Protein AF-A0A8J8NBX7-F1 (afdb_monomer_lite)

Radius of gyration: 22.1 Å; chains: 1; bounding box: 49×49×76 Å

Sequence (253 aa):
MGTKYKTSYKKGDQLFNCYGLRTNRFLLLNYGFCLRNNKYNSLGFKVFVNYQPKEKAQSGTSTGEENNESRYQKVIRLKRAKLCEDLLQYLRANLIFTYKGANKEKLLVSAPVDIDFEIFVVSCGLNLMRNMVNTKFDTNLEQDRKMLPQIQDNWRFKLALIHRITQKEILHDQVSLLSILLRILQRVKEGMQLKMAYCLRVTEEKGKSASYSQAQSSQSYEEDGDDVFQNRMRLRRYLYELKHYQETLIHVA

Structure (mmCIF, N/CA/C/O backbone):
data_AF-A0A8J8NBX7-F1
#
_entry.id   AF-A0A8J8NBX7-F1
#
loop_
_atom_site.group_PDB
_atom_site.id
_atom_site.type_symbol
_atom_site.label_atom_id
_atom_site.label_alt_id
_atom_site.label_comp_id
_atom_site.label_asym_id
_atom_site.label_entity_id
_atom_site.label_seq_id
_atom_site.pdbx_PDB_ins_code
_atom_site.Cartn_x
_atom_site.Cartn_y
_atom_site.Cartn_z
_atom_site.occupancy
_atom_site.B_iso_or_equiv
_atom_site.auth_seq_id
_atom_site.auth_comp_id
_atom_site.auth_asym_id
_atom_site.auth_atom_id
_atom_site.pdbx_PDB_model_num
ATOM 1 N N . MET A 1 1 ? -14.107 -13.605 -18.252 1.00 43.88 1 MET A N 1
ATOM 2 C CA . MET A 1 1 ? -13.917 -12.146 -18.420 1.00 43.88 1 MET A CA 1
ATOM 3 C C . MET A 1 1 ? -13.592 -11.877 -19.881 1.00 43.88 1 MET A C 1
ATOM 5 O O . MET A 1 1 ? -12.452 -12.082 -20.274 1.00 43.88 1 MET A O 1
ATOM 9 N N . GLY A 1 2 ? -14.580 -11.497 -20.693 1.00 43.62 2 GLY A N 1
ATOM 10 C CA . GLY A 1 2 ? -14.312 -11.024 -22.054 1.00 43.62 2 GLY A CA 1
ATOM 11 C C . GLY A 1 2 ? -13.614 -9.667 -21.991 1.00 43.62 2 GLY A C 1
ATOM 12 O O . GLY A 1 2 ? -13.997 -8.816 -21.184 1.00 43.62 2 GLY A O 1
ATOM 13 N N . THR A 1 3 ? -12.562 -9.466 -22.781 1.00 47.69 3 THR A N 1
ATOM 14 C CA . THR A 1 3 ? -11.928 -8.154 -22.905 1.00 47.69 3 THR A CA 1
ATOM 15 C C . THR A 1 3 ? -12.970 -7.183 -23.457 1.00 47.69 3 THR A C 1
ATOM 17 O O . THR A 1 3 ? -13.462 -7.350 -24.567 1.00 47.69 3 THR A O 1
ATOM 20 N N . LYS A 1 4 ? -13.335 -6.164 -22.667 1.00 53.06 4 LYS A N 1
ATOM 21 C CA . LYS A 1 4 ? -14.298 -5.116 -23.062 1.00 53.06 4 LYS A CA 1
ATOM 22 C C . LYS A 1 4 ? -13.887 -4.381 -24.347 1.00 53.06 4 LYS A C 1
ATOM 24 O O . LYS A 1 4 ? -14.712 -3.735 -24.978 1.00 53.06 4 LYS A O 1
ATOM 29 N N . TYR A 1 5 ? -12.621 -4.511 -24.732 1.00 63.09 5 TYR A N 1
ATOM 30 C CA . TYR A 1 5 ? -12.071 -4.040 -25.989 1.00 63.09 5 TYR A CA 1
ATOM 31 C C . TYR A 1 5 ? -11.893 -5.238 -26.923 1.00 63.09 5 TYR A C 1
ATOM 33 O O . TYR A 1 5 ? -11.153 -6.174 -26.603 1.00 63.09 5 TYR A O 1
ATOM 41 N N . LYS A 1 6 ? -12.557 -5.207 -28.085 1.00 65.94 6 LYS A N 1
ATOM 42 C CA . LYS A 1 6 ? -12.129 -6.014 -29.230 1.00 65.94 6 LYS A CA 1
ATOM 43 C C . LYS A 1 6 ? -10.750 -5.493 -29.627 1.00 65.94 6 LYS A C 1
ATOM 45 O O . LYS A 1 6 ? -10.639 -4.395 -30.161 1.00 65.94 6 LYS A O 1
ATOM 50 N N . THR A 1 7 ? -9.701 -6.247 -29.328 1.00 76.81 7 THR A N 1
ATOM 51 C CA . THR A 1 7 ? -8.377 -6.006 -29.902 1.00 76.81 7 THR A CA 1
ATOM 52 C C . THR A 1 7 ? -8.444 -6.374 -31.382 1.00 76.81 7 THR A C 1
ATOM 54 O O . THR A 1 7 ? -8.280 -7.535 -31.746 1.00 76.81 7 THR A O 1
ATOM 57 N N . SER A 1 8 ? -8.782 -5.406 -32.234 1.00 86.75 8 SER A N 1
ATOM 58 C CA . SER A 1 8 ? -8.613 -5.528 -33.682 1.00 86.75 8 SER A CA 1
ATOM 59 C C . SER A 1 8 ? -7.188 -5.117 -34.031 1.00 86.75 8 SER A C 1
ATOM 61 O O . SER A 1 8 ? -6.795 -3.990 -33.730 1.00 86.75 8 SER A O 1
ATOM 63 N N . TYR A 1 9 ? -6.436 -6.014 -34.660 1.00 90.75 9 TYR A N 1
ATOM 64 C CA . TYR A 1 9 ? -5.073 -5.752 -35.114 1.00 90.75 9 TYR A CA 1
ATOM 65 C C . TYR A 1 9 ? -5.079 -5.436 -36.607 1.00 90.75 9 TYR A C 1
ATOM 67 O O . TYR A 1 9 ? -5.793 -6.081 -37.379 1.00 90.75 9 TYR A O 1
ATOM 75 N N . LYS A 1 10 ? -4.295 -4.441 -37.016 1.00 94.12 10 LYS A N 1
ATOM 76 C CA . LYS A 1 10 ? -4.068 -4.120 -38.425 1.00 94.12 10 LYS A CA 1
ATOM 77 C C . LYS A 1 10 ? -2.918 -4.967 -38.969 1.00 94.12 10 LYS A C 1
ATOM 79 O O . LYS A 1 10 ? -2.059 -5.447 -38.230 1.00 94.12 10 LYS A O 1
ATOM 84 N N . LYS A 1 11 ? -2.885 -5.151 -40.291 1.00 96.06 11 LYS A N 1
ATOM 85 C 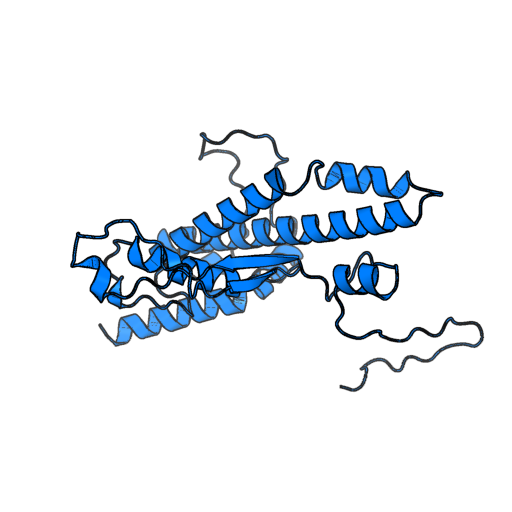CA . LYS A 1 11 ? -1.747 -5.793 -40.961 1.00 96.06 11 LYS A CA 1
ATOM 86 C C . LYS A 1 11 ? -0.477 -4.984 -40.670 1.00 96.06 11 LYS A C 1
ATOM 88 O O . LYS A 1 11 ? -0.442 -3.794 -40.962 1.00 96.06 11 LYS A O 1
ATOM 93 N N . GLY A 1 12 ? 0.543 -5.646 -40.125 1.00 96.00 12 GLY A N 1
ATOM 94 C CA . GLY A 1 12 ? 1.801 -5.021 -39.703 1.00 96.00 12 GLY A CA 1
ATOM 95 C C . GLY A 1 12 ? 1.908 -4.762 -38.197 1.00 96.00 12 GLY A C 1
ATOM 96 O O . GLY A 1 12 ? 3.007 -4.491 -37.723 1.00 96.00 12 GLY A O 1
ATOM 97 N N . ASP A 1 13 ? 0.818 -4.901 -37.434 1.00 95.81 13 ASP A N 1
ATOM 98 C CA . ASP A 1 13 ? 0.868 -4.760 -35.978 1.00 95.81 13 ASP A CA 1
ATOM 99 C C . ASP A 1 13 ? 1.559 -5.962 -35.319 1.00 95.81 13 ASP A C 1
ATOM 101 O O . ASP A 1 13 ? 1.379 -7.118 -35.715 1.00 95.81 13 ASP A O 1
ATOM 105 N N . GLN A 1 14 ? 2.298 -5.697 -34.240 1.00 94.38 14 GLN A N 1
ATOM 106 C CA . GLN A 1 14 ? 2.814 -6.750 -33.374 1.00 94.38 14 GLN A CA 1
ATOM 107 C C . GLN A 1 14 ? 1.686 -7.319 -32.501 1.00 94.38 14 GLN A C 1
ATOM 109 O O . GLN A 1 14 ? 1.031 -6.598 -31.743 1.00 94.38 14 GLN A O 1
ATOM 114 N N . LEU A 1 15 ? 1.488 -8.636 -32.572 1.00 93.50 15 LEU A N 1
ATOM 115 C CA . LEU A 1 15 ? 0.558 -9.357 -31.707 1.00 93.50 15 LEU A CA 1
ATOM 116 C C . LEU A 1 15 ? 1.206 -9.617 -30.344 1.00 93.50 15 LEU A C 1
ATOM 118 O O . LEU A 1 15 ? 2.237 -10.282 -30.246 1.00 93.50 15 LEU A O 1
ATOM 122 N N . PHE A 1 16 ? 0.578 -9.115 -29.283 1.00 90.81 16 PHE A N 1
ATOM 123 C CA . PHE A 1 16 ? 1.021 -9.330 -27.908 1.00 90.81 16 PHE A CA 1
ATOM 124 C C . PHE A 1 16 ? 0.073 -10.272 -27.170 1.00 90.81 16 PHE A C 1
ATOM 126 O O . PHE A 1 16 ? -1.136 -10.049 -27.145 1.00 90.81 16 PHE A O 1
ATOM 133 N N . ASN A 1 17 ? 0.642 -11.270 -26.492 1.00 90.81 17 ASN A N 1
ATOM 134 C CA . ASN A 1 17 ? -0.081 -12.163 -25.589 1.00 90.81 17 ASN A CA 1
ATOM 135 C C . ASN A 1 17 ? 0.174 -11.793 -24.121 1.00 90.81 17 ASN A C 1
ATOM 137 O O . ASN A 1 17 ? 1.241 -11.295 -23.755 1.00 90.81 17 ASN A O 1
ATOM 141 N N . CYS A 1 18 ? -0.802 -12.060 -23.249 1.00 90.62 18 CYS A N 1
ATOM 142 C CA . CYS A 1 18 ? -0.645 -11.866 -21.809 1.00 90.62 18 CYS A CA 1
ATOM 143 C C . CYS A 1 18 ? 0.002 -13.102 -21.163 1.00 90.62 18 CYS A C 1
ATOM 145 O O . CYS A 1 18 ? -0.585 -14.178 -21.160 1.00 90.62 18 CYS A O 1
ATOM 147 N N . TYR A 1 19 ? 1.157 -12.929 -20.512 1.00 93.12 19 TYR A N 1
ATOM 148 C CA . TYR A 1 19 ? 1.840 -13.978 -19.730 1.00 93.12 19 TYR A CA 1
ATOM 149 C C . TYR A 1 19 ? 1.158 -14.297 -18.377 1.00 93.12 19 TYR A C 1
ATOM 151 O O . TYR A 1 19 ? 1.708 -15.008 -17.528 1.00 93.12 19 TYR A O 1
ATOM 159 N N . GLY A 1 20 ? -0.038 -13.751 -18.144 1.00 95.25 20 GLY A N 1
ATOM 160 C CA . GLY A 1 20 ? -0.805 -13.884 -16.909 1.00 95.25 20 GLY A CA 1
ATOM 161 C C . GLY A 1 20 ? -0.422 -12.879 -15.815 1.00 95.25 20 GLY A C 1
ATOM 162 O O . GLY A 1 20 ? 0.275 -11.890 -16.040 1.00 95.25 20 GLY A O 1
ATOM 163 N N . LEU A 1 21 ? -0.897 -13.140 -14.593 1.00 96.25 21 LEU A N 1
ATOM 164 C CA . LEU A 1 21 ? -0.755 -12.252 -13.428 1.00 96.25 21 LEU A CA 1
ATOM 165 C C . LEU A 1 21 ? 0.632 -12.399 -12.769 1.00 96.25 21 LEU A C 1
ATOM 167 O O . LEU A 1 21 ? 0.753 -12.884 -11.642 1.00 96.25 21 LEU A O 1
ATOM 171 N N . ARG A 1 22 ? 1.701 -12.043 -13.490 1.00 97.44 22 ARG A N 1
ATOM 172 C CA . ARG A 1 22 ? 3.094 -12.277 -13.067 1.00 97.44 22 ARG A CA 1
ATOM 173 C C . ARG A 1 22 ? 3.790 -11.001 -12.587 1.00 97.44 22 ARG A C 1
ATOM 175 O O . ARG A 1 22 ? 3.669 -9.943 -13.197 1.00 97.44 22 ARG A O 1
ATOM 182 N N . THR A 1 23 ? 4.559 -11.109 -11.502 1.00 98.06 23 THR A N 1
ATOM 183 C CA . THR A 1 23 ? 5.381 -10.006 -10.969 1.00 98.06 23 THR A CA 1
ATOM 184 C C . THR A 1 23 ? 6.641 -9.804 -11.812 1.00 98.06 23 THR A C 1
ATOM 186 O O . THR A 1 23 ? 7.096 -10.734 -12.478 1.00 98.06 23 THR A O 1
ATOM 189 N N . ASN A 1 24 ? 7.282 -8.632 -11.725 1.00 98.19 24 ASN A N 1
ATOM 190 C CA . ASN A 1 24 ? 8.562 -8.412 -12.411 1.00 98.19 24 ASN A CA 1
ATOM 191 C C . ASN A 1 24 ? 9.662 -9.350 -11.908 1.00 98.19 24 ASN A C 1
ATOM 193 O O . ASN A 1 24 ? 10.509 -9.746 -12.694 1.00 98.19 24 ASN A O 1
ATOM 197 N N . ARG A 1 25 ? 9.624 -9.760 -10.632 1.00 97.62 25 ARG A N 1
ATOM 198 C CA . ARG A 1 25 ? 10.546 -10.780 -10.111 1.00 97.62 25 ARG A CA 1
ATOM 199 C C . ARG A 1 25 ? 10.383 -12.105 -10.859 1.00 97.62 25 ARG A C 1
ATOM 201 O O . ARG A 1 25 ? 11.373 -12.726 -11.216 1.00 97.62 25 ARG A O 1
ATOM 208 N N . PHE A 1 26 ? 9.142 -12.535 -11.089 1.00 97.81 26 PHE A N 1
ATOM 209 C CA . PHE A 1 26 ? 8.870 -13.772 -11.816 1.00 97.81 26 PHE A CA 1
ATOM 210 C C . PHE A 1 26 ? 9.280 -13.666 -13.289 1.00 97.81 26 PHE A C 1
ATOM 212 O O . PHE A 1 26 ? 9.948 -14.566 -13.788 1.00 97.81 26 PHE A O 1
ATOM 219 N N . LEU A 1 27 ? 8.914 -12.569 -13.962 1.00 98.19 27 LEU A N 1
ATOM 220 C CA . LEU A 1 27 ? 9.269 -12.337 -15.366 1.00 98.19 27 LEU A CA 1
ATOM 221 C C . LEU A 1 27 ? 10.788 -12.290 -15.565 1.00 98.19 27 LEU A C 1
ATOM 223 O O . LEU A 1 27 ? 11.302 -12.907 -16.491 1.00 98.19 27 LEU A O 1
ATOM 227 N N . LEU A 1 28 ? 11.513 -11.647 -14.649 1.00 97.50 28 LEU A N 1
ATOM 228 C CA . LEU A 1 28 ? 12.962 -11.525 -14.750 1.00 97.50 28 LEU A CA 1
ATOM 229 C C . LEU A 1 28 ? 13.657 -12.882 -14.587 1.00 97.50 28 LEU A C 1
ATOM 231 O O . LEU A 1 28 ? 14.537 -13.203 -15.374 1.00 97.50 28 LEU A O 1
ATOM 235 N N . LEU A 1 29 ? 13.233 -13.688 -13.607 1.00 97.50 29 LEU A N 1
ATOM 236 C CA . LEU A 1 29 ? 13.843 -14.993 -13.326 1.00 97.50 29 LEU A CA 1
ATOM 237 C C . LEU A 1 29 ? 13.509 -16.063 -14.372 1.00 97.50 29 LEU A C 1
ATOM 239 O O . LEU A 1 29 ? 14.354 -16.897 -14.660 1.00 97.50 29 LEU A O 1
ATOM 243 N N . ASN A 1 30 ? 12.286 -16.060 -14.913 1.00 98.19 30 ASN A N 1
ATOM 244 C CA . ASN A 1 30 ? 11.814 -17.143 -15.787 1.00 98.19 30 ASN A CA 1
ATOM 245 C C . ASN A 1 30 ? 11.850 -16.782 -17.278 1.00 98.19 30 ASN A C 1
ATOM 247 O O . ASN A 1 30 ? 11.874 -17.679 -18.110 1.00 98.19 30 ASN A O 1
ATOM 251 N N . TYR A 1 31 ? 11.829 -15.491 -17.620 1.00 97.44 31 TYR A N 1
ATOM 252 C CA . TYR A 1 31 ? 11.762 -15.025 -19.010 1.00 97.44 31 TYR A CA 1
ATOM 253 C C . TYR A 1 31 ? 12.847 -14.001 -19.366 1.00 97.44 31 TYR A C 1
ATOM 255 O O . TYR A 1 31 ? 12.932 -13.585 -20.516 1.00 97.44 31 TYR A O 1
ATOM 263 N N . GLY A 1 32 ? 13.666 -13.560 -18.406 1.00 97.56 32 GLY A N 1
ATOM 264 C CA . GLY A 1 32 ? 14.769 -12.637 -18.672 1.00 97.56 32 GLY A CA 1
ATOM 265 C C . GLY A 1 32 ? 14.348 -11.200 -19.000 1.00 97.56 32 GLY A C 1
ATOM 266 O O . GLY A 1 32 ? 15.159 -10.454 -19.539 1.00 97.56 32 GLY A O 1
ATOM 267 N N . PHE A 1 33 ? 13.117 -10.781 -18.677 1.00 97.56 33 PHE A N 1
ATOM 268 C CA . PHE A 1 33 ? 12.654 -9.402 -18.892 1.00 97.56 33 PHE A CA 1
ATOM 269 C C . PHE A 1 33 ? 11.817 -8.858 -17.726 1.00 97.56 33 PHE A C 1
ATOM 271 O O . PHE A 1 33 ? 11.351 -9.589 -16.856 1.00 97.56 33 PHE A O 1
ATOM 278 N N . CYS A 1 34 ? 11.597 -7.544 -17.702 1.00 96.69 34 CYS A N 1
ATOM 279 C CA . CYS A 1 34 ? 10.727 -6.880 -16.733 1.00 96.69 34 CYS A CA 1
ATOM 280 C C . CYS A 1 34 ? 9.943 -5.746 -17.401 1.00 96.69 34 CYS A C 1
ATOM 282 O O . CYS A 1 34 ? 10.402 -5.167 -18.383 1.00 96.69 34 CYS A O 1
ATOM 284 N N . LEU A 1 35 ? 8.775 -5.404 -16.855 1.00 96.81 35 LEU A N 1
ATOM 285 C CA . LEU A 1 35 ? 7.915 -4.357 -17.404 1.00 96.81 35 LEU A CA 1
ATOM 286 C C . LEU A 1 35 ? 7.891 -3.149 -16.458 1.00 96.81 35 LEU A C 1
ATOM 288 O O . LEU A 1 35 ? 7.584 -3.290 -15.272 1.00 96.81 35 LEU A O 1
ATOM 292 N N . ARG A 1 36 ? 8.164 -1.945 -16.976 1.00 95.38 36 ARG A N 1
ATOM 293 C CA . ARG A 1 36 ? 8.245 -0.708 -16.173 1.00 95.38 36 ARG A CA 1
ATOM 294 C C . ARG A 1 36 ? 6.964 -0.395 -15.392 1.00 95.38 36 ARG A C 1
ATOM 296 O O . ARG A 1 36 ? 7.049 0.033 -14.243 1.00 95.38 36 ARG A O 1
ATOM 303 N N . ASN A 1 37 ? 5.809 -0.653 -16.003 1.00 95.50 37 ASN A N 1
ATOM 304 C CA . ASN A 1 37 ? 4.478 -0.361 -15.462 1.00 95.50 37 ASN A CA 1
ATOM 305 C C . ASN A 1 37 ? 3.655 -1.644 -15.250 1.00 95.50 37 ASN A C 1
ATOM 307 O O . ASN A 1 37 ? 2.480 -1.720 -15.602 1.00 95.50 37 ASN A O 1
ATOM 311 N N . ASN A 1 38 ? 4.276 -2.687 -14.694 1.00 97.12 38 ASN A N 1
ATOM 312 C CA . ASN A 1 38 ? 3.584 -3.943 -14.413 1.00 97.12 38 ASN A CA 1
ATOM 313 C C . ASN A 1 38 ? 2.543 -3.786 -13.286 1.00 97.12 38 ASN A C 1
ATOM 315 O O . ASN A 1 38 ? 2.899 -3.741 -12.106 1.00 97.12 38 ASN A O 1
ATOM 319 N N . LYS A 1 39 ? 1.252 -3.793 -13.641 1.00 95.94 39 LYS A N 1
ATOM 320 C CA . LYS A 1 39 ? 0.119 -3.731 -12.696 1.00 95.94 39 LYS A CA 1
ATOM 321 C C . LYS A 1 39 ? 0.115 -4.867 -11.662 1.00 95.94 39 LYS A C 1
ATOM 323 O O . LYS A 1 39 ? -0.430 -4.703 -10.572 1.00 95.94 39 LYS A O 1
ATOM 328 N N . TYR A 1 40 ? 0.702 -6.017 -11.985 1.00 97.12 40 TYR A N 1
ATOM 329 C CA . TYR A 1 40 ? 0.738 -7.188 -11.106 1.00 97.12 40 TYR A CA 1
ATOM 330 C C . TYR A 1 40 ? 1.993 -7.253 -10.241 1.00 97.12 40 TYR A C 1
ATOM 332 O O . TYR A 1 40 ? 2.174 -8.223 -9.504 1.00 97.12 40 TYR A O 1
ATOM 340 N N . ASN A 1 41 ? 2.868 -6.248 -10.314 1.00 97.88 41 ASN A N 1
ATOM 341 C CA . ASN A 1 41 ? 4.073 -6.239 -9.509 1.00 97.88 41 ASN A CA 1
ATOM 342 C C . ASN A 1 41 ? 3.755 -6.113 -8.014 1.00 97.88 41 ASN A C 1
ATOM 344 O O . ASN A 1 41 ? 2.787 -5.470 -7.604 1.00 97.88 41 ASN A O 1
ATOM 348 N N . SER A 1 42 ? 4.597 -6.734 -7.196 1.00 97.81 42 SER A N 1
ATOM 349 C CA . SER A 1 42 ? 4.468 -6.695 -5.745 1.00 97.81 42 SER A CA 1
ATOM 350 C C . SER A 1 42 ? 5.823 -6.863 -5.077 1.00 97.81 42 SER A C 1
ATOM 352 O O . SER A 1 42 ? 6.655 -7.630 -5.571 1.00 97.81 42 SER A O 1
ATOM 354 N N . LEU A 1 43 ? 6.006 -6.229 -3.924 1.00 97.69 43 LEU A N 1
ATOM 355 C CA . LEU A 1 43 ? 7.172 -6.411 -3.071 1.00 97.69 43 LEU A CA 1
ATOM 356 C C . LEU A 1 43 ? 6.823 -7.367 -1.928 1.00 97.69 43 LEU A C 1
ATOM 358 O O . LEU A 1 43 ? 6.041 -7.028 -1.046 1.00 97.69 43 LEU A O 1
ATOM 362 N N . GLY A 1 44 ? 7.382 -8.576 -1.973 1.00 96.50 44 GLY A N 1
ATOM 363 C CA . GLY A 1 44 ? 7.201 -9.585 -0.931 1.00 96.50 44 GLY A CA 1
ATOM 364 C C . GLY A 1 44 ? 8.272 -9.494 0.153 1.00 96.50 44 GLY A C 1
ATOM 365 O O . GLY A 1 44 ? 9.453 -9.366 -0.177 1.00 96.50 44 GLY A O 1
ATOM 366 N N . PHE A 1 45 ? 7.887 -9.623 1.420 1.00 94.88 45 PHE A N 1
ATOM 367 C CA . PHE A 1 45 ? 8.813 -9.887 2.523 1.00 94.88 45 PHE A CA 1
ATOM 368 C C . PHE A 1 45 ? 8.243 -10.946 3.467 1.00 94.88 45 PHE A C 1
ATOM 370 O O . PHE A 1 45 ? 7.030 -11.121 3.585 1.00 94.88 45 PHE A O 1
ATOM 377 N N . LYS A 1 46 ? 9.151 -11.710 4.072 1.00 95.31 46 LYS A N 1
ATOM 378 C CA . LYS A 1 46 ? 8.833 -12.783 5.010 1.00 95.31 46 LYS A CA 1
ATOM 379 C C . LYS A 1 46 ? 8.670 -12.181 6.400 1.00 95.31 46 LYS A C 1
ATOM 381 O O . LYS A 1 46 ? 9.516 -11.401 6.825 1.00 95.31 46 LYS A O 1
ATOM 386 N N . VAL A 1 47 ? 7.601 -12.557 7.084 1.00 94.50 47 VAL A N 1
ATOM 387 C CA . VAL A 1 47 ? 7.363 -12.233 8.489 1.00 94.50 47 VAL A CA 1
ATOM 388 C C . VAL A 1 47 ? 7.188 -13.517 9.285 1.00 94.50 47 VAL A C 1
ATOM 390 O O . VAL A 1 47 ? 6.771 -14.541 8.734 1.00 94.50 47 VAL A O 1
ATOM 393 N N . PHE A 1 48 ? 7.508 -13.453 10.572 1.00 90.69 48 PHE A N 1
ATOM 394 C CA . PHE A 1 48 ? 7.366 -14.565 11.503 1.00 90.69 48 PHE A CA 1
ATOM 395 C C . PHE A 1 48 ? 6.220 -14.259 12.453 1.00 90.69 48 PHE A C 1
ATOM 397 O O . PHE A 1 48 ? 6.199 -13.204 13.081 1.00 90.69 48 PHE A O 1
ATOM 404 N N . VAL A 1 49 ? 5.249 -15.161 12.531 1.00 83.19 49 VAL A N 1
ATOM 405 C CA . VAL A 1 49 ? 4.145 -15.027 13.478 1.00 83.19 49 VAL A CA 1
ATOM 406 C C . VAL A 1 49 ? 4.603 -15.621 14.802 1.00 83.19 49 VAL A C 1
ATOM 408 O O . VAL A 1 49 ? 4.733 -16.837 14.934 1.00 83.19 49 VAL A O 1
ATOM 411 N N . ASN A 1 50 ? 4.869 -14.752 15.773 1.00 77.25 50 ASN A N 1
ATOM 412 C CA . ASN A 1 50 ? 5.200 -15.169 17.127 1.00 77.25 50 ASN A CA 1
ATOM 413 C C . ASN A 1 50 ? 3.898 -15.480 17.869 1.00 77.25 50 ASN A C 1
ATOM 415 O O . ASN A 1 50 ? 3.273 -14.591 18.443 1.00 77.25 50 ASN A O 1
ATOM 419 N N . TYR A 1 51 ? 3.462 -16.739 17.827 1.00 70.00 51 TYR A N 1
ATOM 420 C CA . TYR A 1 51 ? 2.360 -17.187 18.672 1.00 70.00 51 TYR A CA 1
ATOM 421 C C . TYR A 1 51 ? 2.913 -17.454 20.071 1.00 70.00 51 TYR A C 1
ATOM 423 O O . TYR A 1 51 ? 3.622 -18.436 20.278 1.00 70.00 51 TYR A O 1
ATOM 431 N N . GLN A 1 52 ? 2.637 -16.566 21.025 1.00 66.50 52 GLN A N 1
ATOM 432 C CA . GLN A 1 52 ? 2.894 -16.858 22.431 1.00 66.50 52 GLN A CA 1
ATOM 433 C C . GLN A 1 52 ? 1.666 -17.583 23.000 1.00 66.50 52 GLN A C 1
ATOM 435 O O . GLN A 1 52 ? 0.620 -16.948 23.163 1.00 66.50 52 GLN A O 1
ATOM 440 N N . PRO A 1 53 ? 1.733 -18.902 23.271 1.00 65.19 53 PRO A N 1
ATOM 441 C CA . PRO A 1 53 ? 0.650 -19.583 23.966 1.00 65.19 53 PRO A CA 1
ATOM 442 C C . PRO A 1 53 ? 0.484 -18.957 25.356 1.00 65.19 53 PRO A C 1
ATOM 444 O O . PRO A 1 53 ? 1.460 -18.810 26.094 1.00 65.19 53 PRO A O 1
ATOM 447 N N . LYS A 1 54 ? -0.755 -18.575 25.702 1.00 63.22 54 LYS A N 1
ATOM 448 C CA . LYS A 1 54 ? -1.102 -17.862 26.949 1.00 63.22 54 LYS A CA 1
ATOM 449 C C . LYS A 1 54 ? -0.569 -18.555 28.213 1.00 63.22 54 LYS A C 1
ATOM 451 O O . LYS A 1 54 ? -0.263 -17.879 29.187 1.00 63.22 54 LYS A O 1
ATOM 456 N N . GLU A 1 55 ? -0.405 -19.873 28.172 1.00 63.06 55 GLU A N 1
ATOM 457 C CA . GLU A 1 55 ? 0.050 -20.698 29.297 1.00 63.06 55 GLU A CA 1
ATOM 458 C C . GLU A 1 55 ? 1.507 -20.419 29.708 1.00 63.06 55 GLU A C 1
ATOM 460 O O . GLU A 1 55 ? 1.831 -20.488 30.890 1.00 63.06 55 GLU A O 1
ATOM 465 N N . LYS A 1 56 ? 2.380 -20.004 28.778 1.00 55.00 56 LYS A N 1
ATOM 466 C CA . LYS A 1 56 ? 3.796 -19.714 29.085 1.00 55.00 56 LYS A CA 1
ATOM 467 C C . LYS A 1 56 ? 4.047 -18.305 29.632 1.00 55.00 56 LYS A C 1
ATOM 469 O O . LYS A 1 56 ? 5.160 -18.015 30.052 1.00 55.00 56 LYS A O 1
ATOM 474 N N . ALA A 1 57 ? 3.043 -17.425 29.635 1.00 57.56 57 ALA A N 1
ATOM 475 C CA . ALA A 1 57 ? 3.188 -16.074 30.181 1.00 57.56 57 ALA A CA 1
ATOM 476 C C . ALA A 1 57 ? 3.113 -16.036 31.720 1.00 57.56 57 ALA A C 1
ATOM 478 O O . ALA A 1 57 ? 3.533 -15.050 32.319 1.00 57.56 57 ALA A O 1
ATOM 479 N N . GLN A 1 58 ? 2.580 -17.086 32.359 1.00 59.88 58 GLN A N 1
ATOM 480 C CA . GLN A 1 58 ? 2.388 -17.142 33.815 1.00 59.88 58 GLN A CA 1
ATOM 481 C C . GLN A 1 58 ? 3.471 -17.951 34.546 1.00 59.88 58 GLN A C 1
ATOM 483 O O . GLN A 1 58 ? 3.772 -17.657 35.700 1.00 59.88 58 GLN A O 1
ATOM 488 N N . SER A 1 59 ? 4.116 -18.916 33.886 1.00 57.91 59 SER A N 1
ATOM 489 C CA . SER A 1 59 ? 5.252 -19.652 34.449 1.00 57.91 59 SER A CA 1
ATOM 490 C C . SER A 1 59 ? 6.560 -18.927 34.112 1.00 57.91 59 SER A C 1
ATOM 492 O O . SER A 1 59 ? 7.172 -19.196 33.078 1.00 57.91 59 SER A O 1
ATOM 494 N N . GLY A 1 60 ? 6.982 -17.980 34.953 1.00 57.62 60 GLY A N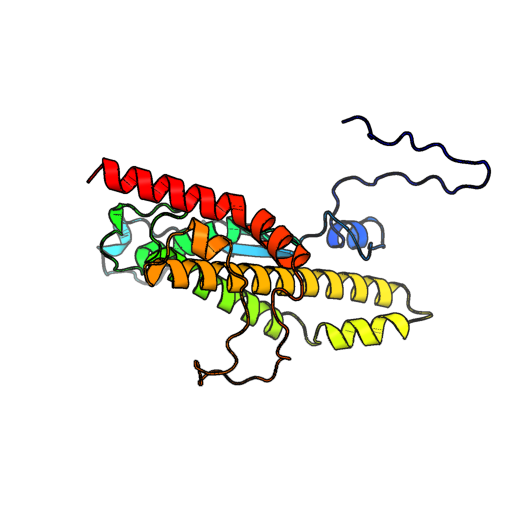 1
ATOM 495 C CA . GLY A 1 60 ? 8.200 -17.163 34.800 1.00 57.62 60 GLY A CA 1
ATOM 496 C C . GLY A 1 60 ? 9.536 -17.925 34.868 1.00 57.62 60 GLY A C 1
ATOM 497 O O . GLY A 1 60 ? 10.509 -17.410 35.408 1.00 57.62 60 GLY A O 1
ATOM 498 N N . THR A 1 61 ? 9.599 -19.150 34.351 1.00 53.53 61 THR A N 1
ATOM 499 C CA . THR A 1 61 ? 10.758 -20.046 34.420 1.00 53.53 61 THR A CA 1
ATOM 500 C C . THR A 1 61 ? 11.025 -20.629 33.033 1.00 53.53 61 THR A C 1
ATOM 502 O O . THR A 1 61 ? 10.741 -21.786 32.745 1.00 53.53 61 THR A O 1
ATOM 505 N N . SER A 1 62 ? 11.528 -19.799 32.120 1.00 51.16 62 SER A N 1
ATOM 506 C CA . SER A 1 62 ? 11.960 -20.235 30.789 1.00 51.16 62 SER A CA 1
ATOM 507 C C . SER A 1 62 ? 13.484 -20.264 30.717 1.00 51.16 62 SER A C 1
ATOM 509 O O . SER A 1 62 ? 14.119 -19.329 30.229 1.00 51.16 62 SER A O 1
ATOM 511 N N . THR A 1 63 ? 14.071 -21.354 31.210 1.00 53.53 63 THR A N 1
ATOM 512 C CA . THR A 1 63 ? 15.429 -21.783 30.864 1.00 53.53 63 THR A CA 1
ATOM 513 C C . THR A 1 63 ? 15.474 -22.158 29.383 1.00 53.53 63 THR A C 1
ATOM 515 O O . THR A 1 63 ? 15.083 -23.250 28.989 1.00 53.53 63 THR A O 1
ATOM 518 N N . GLY A 1 64 ? 15.873 -21.192 28.557 1.00 55.53 64 GLY A N 1
ATOM 519 C CA . GLY A 1 64 ? 17.029 -21.300 27.660 1.00 55.53 64 GLY A CA 1
ATOM 520 C C . GLY A 1 64 ? 17.088 -22.326 26.525 1.00 55.53 64 GLY A C 1
ATOM 521 O O . GLY A 1 64 ? 18.036 -22.227 25.758 1.00 55.53 64 GLY A O 1
ATOM 522 N N . GLU A 1 65 ? 16.148 -23.258 26.356 1.00 56.34 65 GLU A N 1
ATOM 523 C CA . GLU A 1 65 ? 16.196 -24.193 25.220 1.00 56.34 65 GLU A CA 1
ATOM 524 C C . GLU A 1 65 ? 15.128 -23.860 24.175 1.00 56.34 65 GLU A C 1
ATOM 526 O O . GLU A 1 65 ? 13.929 -24.127 24.293 1.00 56.34 65 GLU A O 1
ATOM 531 N N . GLU A 1 66 ? 15.618 -23.167 23.149 1.00 54.00 66 GLU A N 1
ATOM 532 C CA . GLU A 1 66 ? 14.922 -22.731 21.953 1.00 54.00 66 GLU A CA 1
ATOM 533 C C . GLU A 1 66 ? 14.393 -23.929 21.155 1.00 54.00 66 GLU A C 1
ATOM 535 O O . GLU A 1 66 ? 15.020 -24.397 20.205 1.00 54.00 66 GLU A O 1
ATOM 540 N N . ASN A 1 67 ? 13.180 -24.384 21.472 1.00 54.62 67 ASN A N 1
ATOM 541 C CA . ASN A 1 67 ? 12.408 -25.185 20.526 1.00 54.62 67 ASN A CA 1
ATOM 542 C C . ASN A 1 67 ? 12.056 -24.307 19.313 1.00 54.62 67 ASN A C 1
ATOM 544 O O . ASN A 1 67 ? 11.041 -23.610 19.267 1.00 54.62 67 ASN A O 1
ATOM 548 N N . ASN A 1 68 ? 12.942 -24.341 18.319 1.00 60.09 68 ASN A N 1
ATOM 549 C CA . ASN A 1 68 ? 12.879 -23.642 17.035 1.00 60.09 68 ASN A CA 1
ATOM 550 C C . ASN A 1 68 ? 11.787 -24.215 16.098 1.00 60.09 68 ASN A C 1
ATOM 552 O O . ASN A 1 68 ? 11.709 -23.862 14.922 1.00 60.09 68 ASN A O 1
ATOM 556 N N . GLU A 1 69 ? 10.944 -25.121 16.597 1.00 56.34 69 GLU A N 1
ATOM 557 C CA . GLU A 1 69 ? 10.253 -26.114 15.772 1.00 56.34 69 GLU A CA 1
ATOM 558 C C . GLU A 1 69 ? 8.968 -25.658 15.076 1.00 56.34 69 GLU A C 1
ATOM 560 O O . GLU A 1 69 ? 8.395 -26.436 14.320 1.00 56.34 69 GLU A O 1
ATOM 565 N N . SER A 1 70 ? 8.468 -24.427 15.232 1.00 64.50 70 SER A N 1
ATOM 566 C CA . SER A 1 70 ? 7.303 -24.010 14.414 1.00 64.50 70 SER A CA 1
ATOM 567 C C . SER A 1 70 ? 7.058 -22.502 14.363 1.00 64.50 70 SER A C 1
ATOM 569 O O . SER A 1 70 ? 5.948 -22.016 14.591 1.00 64.50 70 SER A O 1
ATOM 571 N N . ARG A 1 71 ? 8.073 -21.702 14.009 1.00 74.31 71 ARG A N 1
ATOM 572 C CA . ARG A 1 71 ? 7.795 -20.306 13.626 1.00 74.31 71 ARG A CA 1
ATOM 573 C C . ARG A 1 71 ? 7.052 -20.285 12.292 1.00 74.31 71 ARG A C 1
ATOM 575 O O . ARG A 1 71 ? 7.652 -20.428 11.228 1.00 74.31 71 ARG A O 1
ATOM 582 N N . TYR A 1 72 ? 5.740 -20.070 12.349 1.00 84.81 72 TYR A N 1
ATOM 583 C CA . TYR A 1 72 ? 4.916 -19.888 11.159 1.00 84.81 72 TYR A CA 1
ATOM 584 C C . TYR A 1 72 ? 5.412 -18.679 10.359 1.00 84.81 72 TYR A C 1
ATOM 586 O O . TYR A 1 72 ? 5.375 -17.534 10.819 1.00 84.81 72 TYR A O 1
ATOM 594 N N . GLN A 1 73 ? 5.889 -18.941 9.142 1.00 91.38 73 GLN A N 1
ATOM 595 C CA . GLN A 1 73 ? 6.346 -17.915 8.214 1.00 91.38 73 GLN A CA 1
ATOM 596 C C . GLN A 1 73 ? 5.220 -17.548 7.244 1.00 91.38 73 GLN A C 1
ATOM 598 O O . GLN A 1 73 ? 4.714 -18.398 6.515 1.00 91.38 73 GLN A O 1
ATOM 603 N N . LYS A 1 74 ? 4.874 -16.258 7.173 1.00 93.88 74 LYS A N 1
ATOM 604 C CA . LYS A 1 74 ? 3.957 -15.709 6.158 1.00 93.88 74 LYS A CA 1
ATOM 605 C C . LYS A 1 74 ? 4.729 -14.763 5.242 1.00 93.88 74 LYS A C 1
ATOM 607 O O . LYS A 1 74 ? 5.588 -14.008 5.690 1.00 93.88 74 LYS A O 1
ATOM 612 N N . VAL A 1 75 ? 4.433 -14.785 3.943 1.00 96.38 75 VAL A N 1
ATOM 613 C CA . VAL A 1 75 ? 4.955 -13.786 2.996 1.00 96.38 75 VAL A CA 1
ATOM 614 C C . VAL A 1 75 ? 3.898 -12.712 2.785 1.00 96.38 75 VAL A C 1
ATOM 6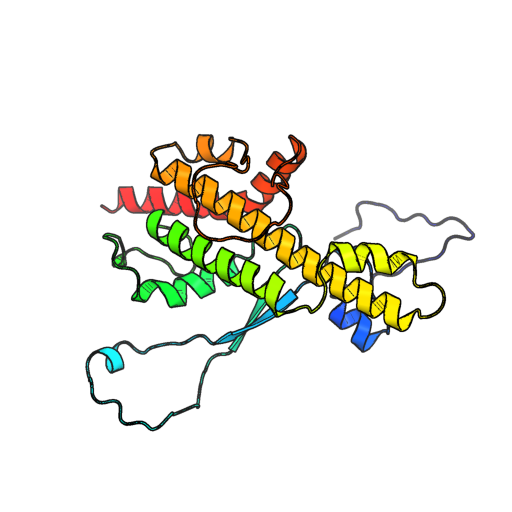16 O O . VAL A 1 75 ? 2.855 -12.979 2.191 1.00 96.38 75 VAL A O 1
ATOM 619 N N . ILE A 1 76 ? 4.184 -11.491 3.226 1.00 97.75 76 ILE A N 1
ATOM 620 C CA . ILE A 1 76 ? 3.335 -10.321 2.990 1.00 97.75 76 ILE A CA 1
ATOM 621 C C . ILE A 1 76 ? 3.762 -9.669 1.677 1.00 97.75 76 ILE A C 1
ATOM 623 O O . ILE A 1 76 ? 4.954 -9.505 1.422 1.00 97.75 76 ILE A O 1
ATOM 627 N N . ARG A 1 77 ? 2.794 -9.322 0.819 1.00 97.94 77 ARG A N 1
ATOM 628 C CA . ARG A 1 77 ? 3.038 -8.742 -0.511 1.00 97.94 77 ARG A CA 1
ATOM 629 C C . ARG A 1 77 ? 2.462 -7.333 -0.607 1.00 97.94 77 ARG A C 1
ATOM 631 O O . ARG A 1 77 ? 1.256 -7.165 -0.753 1.00 97.94 77 ARG A O 1
ATOM 638 N N . LEU A 1 78 ? 3.337 -6.333 -0.624 1.00 98.25 78 LEU A N 1
ATOM 639 C CA . LEU A 1 78 ? 2.970 -4.941 -0.882 1.00 98.25 78 LEU A CA 1
ATOM 640 C C . LEU A 1 78 ? 2.686 -4.742 -2.369 1.00 98.25 78 LEU A C 1
ATOM 642 O O . LEU A 1 78 ? 3.412 -5.269 -3.216 1.00 98.25 78 LEU A O 1
ATOM 646 N N . LYS A 1 79 ? 1.662 -3.957 -2.698 1.00 97.75 79 LYS A N 1
ATOM 647 C CA . LYS A 1 79 ? 1.313 -3.602 -4.077 1.00 97.75 79 LYS A CA 1
ATOM 648 C C . LYS A 1 79 ? 1.321 -2.091 -4.246 1.00 97.75 79 LYS A C 1
ATOM 650 O O . LYS A 1 79 ? 1.063 -1.353 -3.302 1.00 97.75 79 LYS A O 1
ATOM 655 N N . ARG A 1 80 ? 1.600 -1.647 -5.467 1.00 96.38 80 ARG A N 1
ATOM 656 C CA . ARG A 1 80 ? 1.503 -0.234 -5.837 1.00 96.38 80 ARG A CA 1
ATOM 657 C C . ARG A 1 80 ? 0.057 0.239 -5.672 1.00 96.38 80 ARG A C 1
ATOM 659 O O . ARG A 1 80 ? -0.855 -0.533 -5.979 1.00 96.38 80 ARG A O 1
ATOM 666 N N . ALA A 1 81 ? -0.148 1.474 -5.214 1.00 94.69 81 ALA A N 1
ATOM 667 C CA . ALA A 1 81 ? -1.469 2.100 -5.147 1.00 94.69 81 ALA A CA 1
ATOM 668 C C . ALA A 1 81 ? -2.559 1.280 -4.408 1.00 94.69 81 ALA A C 1
ATOM 670 O O . ALA A 1 81 ? -3.740 1.387 -4.732 1.00 94.69 81 ALA A O 1
ATOM 671 N N . LYS A 1 82 ? -2.195 0.435 -3.433 1.00 96.81 82 LYS A N 1
ATOM 672 C CA . LYS A 1 82 ? -3.149 -0.343 -2.624 1.00 96.81 82 LYS A CA 1
ATOM 673 C C . LYS A 1 82 ? -2.629 -0.499 -1.198 1.00 96.81 82 LYS A C 1
ATOM 675 O O . LYS A 1 82 ? -1.520 -0.995 -1.029 1.00 96.81 82 LYS A O 1
ATOM 680 N N . LEU A 1 83 ? -3.436 -0.154 -0.195 1.00 97.81 83 LEU A N 1
ATOM 681 C CA . LEU A 1 83 ? -3.085 -0.358 1.213 1.00 97.81 83 LEU A CA 1
ATOM 682 C C . LEU A 1 83 ? -2.868 -1.853 1.505 1.00 97.81 83 LEU A C 1
ATOM 684 O O . LEU A 1 83 ? -3.685 -2.697 1.124 1.00 97.81 83 LEU A O 1
ATOM 688 N N . CYS A 1 84 ? -1.763 -2.190 2.170 1.00 97.94 84 CYS A N 1
ATOM 689 C CA . CYS A 1 84 ? -1.469 -3.565 2.559 1.00 97.94 84 CYS A CA 1
ATOM 690 C C . CYS A 1 84 ? -2.156 -3.938 3.883 1.00 97.94 84 CYS A C 1
ATOM 692 O O . CYS A 1 84 ? -1.558 -3.863 4.954 1.00 97.94 84 CYS A O 1
ATOM 694 N N . GLU 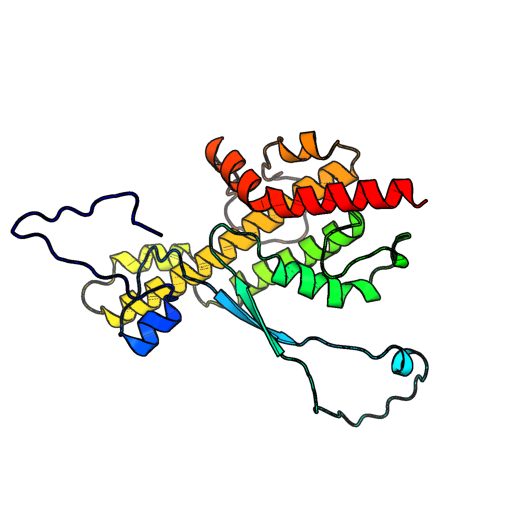A 1 85 ? -3.411 -4.379 3.811 1.00 97.62 85 GLU A N 1
ATOM 695 C CA . GLU A 1 85 ? -4.172 -4.837 4.985 1.00 97.62 85 GLU A CA 1
ATOM 696 C C . GLU A 1 85 ? -3.512 -6.037 5.689 1.00 97.62 85 GLU A C 1
ATOM 698 O O . GLU A 1 85 ? -3.510 -6.093 6.914 1.00 97.62 85 GLU A O 1
ATOM 703 N N . ASP A 1 86 ? -2.871 -6.947 4.942 1.00 97.44 86 ASP A N 1
ATOM 704 C CA . ASP A 1 86 ? -2.124 -8.085 5.505 1.00 97.44 86 ASP A CA 1
ATOM 705 C C . ASP A 1 86 ? -0.996 -7.638 6.450 1.00 97.44 86 ASP A C 1
ATOM 707 O O . ASP A 1 86 ? -0.713 -8.311 7.442 1.00 97.44 86 ASP A O 1
ATOM 711 N N . LEU A 1 87 ? -0.342 -6.510 6.138 1.00 97.62 87 LEU A N 1
ATOM 712 C CA . LEU A 1 87 ? 0.675 -5.918 7.005 1.00 97.62 87 LEU A CA 1
ATOM 713 C C . LEU A 1 87 ? 0.044 -5.385 8.287 1.00 97.62 87 LEU A C 1
ATOM 715 O O . LEU A 1 87 ? 0.557 -5.654 9.367 1.00 97.62 87 LEU A O 1
ATOM 719 N N . LEU A 1 88 ? -1.069 -4.662 8.178 1.00 98.06 88 LEU A N 1
ATOM 720 C CA . LEU A 1 88 ? -1.750 -4.103 9.344 1.00 98.06 88 LEU A CA 1
ATOM 721 C C . LEU A 1 88 ? -2.308 -5.212 10.241 1.00 98.06 88 LEU A C 1
ATOM 723 O O . LEU A 1 88 ? -2.107 -5.162 11.447 1.00 98.06 88 LEU A O 1
ATOM 727 N N . GLN A 1 89 ? -2.886 -6.270 9.669 1.00 97.06 89 GLN A N 1
ATOM 728 C CA . GLN A 1 89 ? -3.312 -7.461 10.407 1.00 97.06 89 GLN A CA 1
ATOM 729 C C . GLN A 1 89 ? -2.142 -8.125 11.146 1.00 97.06 89 GLN A C 1
ATOM 731 O O . GLN A 1 89 ? -2.261 -8.482 12.318 1.00 97.06 89 GLN A O 1
ATOM 736 N N . TYR A 1 90 ? -0.997 -8.276 10.474 1.00 96.50 90 TYR A N 1
ATOM 737 C CA . TYR A 1 90 ? 0.208 -8.804 11.107 1.00 96.50 90 TYR A CA 1
ATOM 738 C C . TYR A 1 90 ? 0.680 -7.913 12.263 1.00 96.50 90 TYR A C 1
ATOM 740 O O . TYR A 1 90 ? 1.002 -8.418 13.337 1.00 96.50 90 TYR A O 1
ATOM 748 N N . LEU A 1 91 ? 0.696 -6.593 12.078 1.00 96.62 91 LEU A N 1
ATOM 749 C CA . LEU A 1 91 ? 1.086 -5.658 13.131 1.00 96.62 91 LEU A CA 1
ATOM 750 C C . LEU A 1 91 ? 0.105 -5.699 14.306 1.00 96.62 91 LEU A C 1
ATOM 752 O O . LEU A 1 91 ? 0.556 -5.780 15.442 1.00 96.62 91 LEU A O 1
ATOM 756 N N . ARG A 1 92 ? -1.211 -5.760 14.063 1.00 96.50 92 ARG A N 1
ATOM 757 C CA . ARG A 1 92 ? -2.216 -5.942 15.124 1.00 96.50 92 ARG A CA 1
ATOM 758 C C . ARG A 1 92 ? -1.949 -7.193 15.946 1.00 96.50 92 ARG A C 1
ATOM 760 O O . ARG A 1 92 ? -1.878 -7.096 17.164 1.00 96.50 92 ARG A O 1
ATOM 767 N N . ALA A 1 93 ? -1.727 -8.340 15.299 1.00 94.19 93 ALA A N 1
ATOM 768 C CA . ALA A 1 93 ? -1.424 -9.595 15.992 1.00 94.19 93 ALA A CA 1
ATOM 769 C C . ALA A 1 93 ? -0.217 -9.484 16.940 1.00 94.19 93 ALA A C 1
ATOM 771 O O . ALA A 1 93 ? -0.235 -10.067 18.019 1.00 94.19 93 ALA A O 1
ATOM 772 N N . ASN A 1 94 ? 0.816 -8.729 16.557 1.00 93.12 94 ASN A N 1
ATOM 773 C CA . ASN A 1 94 ? 2.018 -8.565 17.378 1.00 93.12 94 ASN A CA 1
ATOM 774 C C . ASN A 1 94 ? 1.870 -7.473 18.452 1.00 93.12 94 ASN A C 1
ATOM 776 O O . ASN A 1 94 ? 2.467 -7.576 19.520 1.00 93.12 94 ASN A O 1
ATOM 780 N N . LEU A 1 95 ? 1.089 -6.425 18.180 1.00 94.31 95 LEU A N 1
ATOM 781 C CA . LEU A 1 95 ? 0.960 -5.250 19.047 1.00 94.31 95 LEU A CA 1
ATOM 782 C C . LEU A 1 95 ? -0.220 -5.338 20.028 1.00 94.31 95 LEU A C 1
ATOM 784 O O . LEU A 1 95 ? -0.271 -4.577 20.992 1.00 94.31 95 LEU A O 1
ATOM 788 N N . ILE A 1 96 ? -1.158 -6.269 19.832 1.00 94.19 96 ILE A N 1
ATOM 789 C CA . ILE A 1 96 ? -2.344 -6.415 20.694 1.00 94.19 96 ILE A CA 1
ATOM 790 C C . ILE A 1 96 ? -1.974 -6.696 22.159 1.00 94.19 96 ILE A C 1
ATOM 792 O O . ILE A 1 96 ? -2.637 -6.222 23.081 1.00 94.19 96 ILE A O 1
ATOM 796 N N . PHE A 1 97 ? -0.878 -7.422 22.394 1.00 90.38 97 PHE A N 1
ATOM 797 C CA . PHE A 1 97 ? -0.430 -7.766 23.743 1.00 90.38 97 PHE A CA 1
ATOM 798 C C . PHE A 1 97 ? 0.235 -6.590 24.462 1.00 90.38 97 PHE A C 1
ATOM 800 O O . PHE A 1 97 ? 0.061 -6.454 25.675 1.00 90.38 97 PHE A O 1
ATOM 807 N N . THR A 1 98 ? 0.938 -5.724 23.725 1.00 92.38 98 THR A N 1
ATOM 808 C CA . THR A 1 98 ? 1.647 -4.559 24.276 1.00 92.38 98 THR A CA 1
ATOM 809 C C . THR A 1 98 ? 0.727 -3.364 24.513 1.00 92.38 98 THR A C 1
ATOM 811 O O . THR A 1 98 ? 1.045 -2.496 25.327 1.00 92.38 98 THR A O 1
ATOM 814 N N . TYR A 1 99 ? -0.433 -3.331 23.857 1.00 94.25 99 TYR A N 1
ATOM 815 C CA . TYR A 1 99 ? -1.421 -2.279 24.038 1.00 94.25 99 TYR A CA 1
ATOM 816 C C . TYR A 1 99 ? -2.094 -2.344 25.425 1.00 94.25 99 TYR A C 1
ATOM 818 O O . TYR A 1 99 ? -2.446 -3.421 25.924 1.00 94.25 99 TYR A O 1
ATOM 826 N N . LYS A 1 100 ? -2.257 -1.171 26.054 1.00 94.19 100 LYS A N 1
ATOM 827 C CA . LYS A 1 100 ? -2.803 -0.982 27.415 1.00 94.19 100 LYS A CA 1
ATOM 828 C C . LYS A 1 100 ? -4.077 -0.117 27.458 1.00 94.19 100 LYS A C 1
ATOM 830 O O . LYS A 1 100 ? -4.424 0.387 28.519 1.00 94.19 100 LYS A O 1
ATOM 835 N N . GLY A 1 101 ? -4.744 0.110 26.326 1.00 93.06 101 GLY A N 1
ATOM 836 C CA . GLY A 1 101 ? -5.973 0.912 26.296 1.00 93.06 101 GLY A CA 1
ATOM 837 C C . GLY A 1 101 ? -7.188 0.180 26.870 1.00 93.06 101 GLY A C 1
ATOM 838 O O . GLY A 1 101 ? -7.196 -1.047 26.971 1.00 93.06 101 GLY A O 1
ATOM 839 N N . ALA A 1 102 ? -8.230 0.944 27.209 1.00 90.62 102 ALA A N 1
ATOM 840 C CA . ALA A 1 102 ? -9.444 0.445 27.863 1.00 90.62 102 ALA A CA 1
ATOM 841 C C . ALA A 1 102 ? -10.188 -0.629 27.045 1.00 90.62 102 ALA A C 1
ATOM 843 O O . ALA A 1 102 ? -10.762 -1.554 27.606 1.00 90.62 102 ALA A O 1
ATOM 844 N N . ASN A 1 103 ? -10.121 -0.557 25.712 1.00 91.31 103 ASN A N 1
ATOM 845 C CA . ASN A 1 103 ? -10.853 -1.449 24.807 1.00 91.31 103 ASN A CA 1
ATOM 846 C C . ASN A 1 103 ? -10.079 -2.718 24.411 1.00 91.31 103 ASN A C 1
ATOM 848 O O . ASN A 1 103 ? -10.403 -3.338 23.399 1.00 91.31 103 ASN A O 1
ATOM 852 N N . LYS A 1 104 ? -9.050 -3.118 25.173 1.00 92.81 104 LYS A N 1
ATOM 853 C CA . LYS A 1 104 ? -8.147 -4.226 24.809 1.00 92.81 104 LYS A CA 1
ATOM 854 C C . LYS A 1 104 ? -8.873 -5.534 24.481 1.00 92.81 104 LYS A C 1
ATOM 856 O O . LYS A 1 104 ? -8.502 -6.213 23.529 1.00 92.81 104 LYS A O 1
ATOM 861 N N . GLU A 1 105 ? -9.904 -5.878 25.247 1.00 92.81 105 GLU A N 1
ATOM 862 C CA . GLU A 1 105 ? -10.659 -7.132 25.094 1.00 92.81 105 GLU A CA 1
ATOM 863 C C . GLU A 1 105 ? -11.510 -7.174 23.820 1.00 92.81 105 GLU A C 1
ATOM 865 O O . GLU A 1 105 ? -11.826 -8.247 23.314 1.00 92.81 105 GLU A O 1
ATOM 870 N N . LYS A 1 106 ? -11.846 -5.999 23.280 1.00 93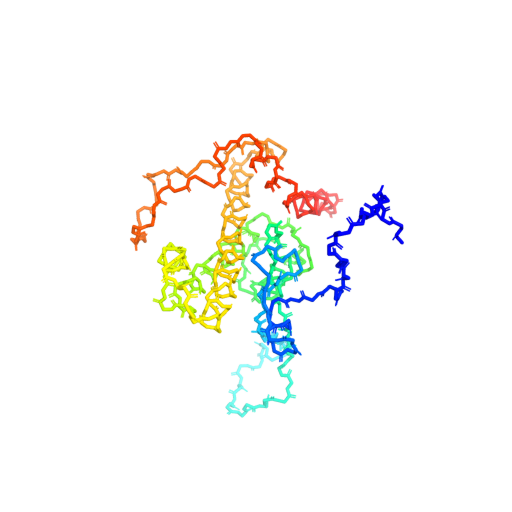.94 106 LYS A N 1
ATOM 871 C CA . LYS A 1 106 ? -12.686 -5.825 22.091 1.00 93.94 106 LYS A CA 1
ATOM 872 C C . LYS A 1 106 ? -11.863 -5.727 20.799 1.00 93.94 106 LYS A C 1
ATOM 874 O O . LYS A 1 106 ? -12.434 -5.602 19.717 1.00 93.94 106 LYS A O 1
ATOM 879 N N . LEU A 1 107 ? -10.529 -5.752 20.889 1.00 95.38 107 LEU A N 1
ATOM 880 C CA . LEU A 1 107 ? -9.653 -5.626 19.727 1.00 95.38 107 LEU A CA 1
ATOM 881 C C . LEU A 1 107 ? -9.708 -6.877 18.849 1.00 95.38 107 LEU A C 1
ATOM 883 O O . LEU A 1 107 ? -9.587 -8.007 19.322 1.00 95.38 107 LEU A O 1
ATOM 887 N N . LEU A 1 108 ? -9.808 -6.658 17.539 1.00 95.50 108 LEU A N 1
ATOM 888 C CA . LEU A 1 108 ? -9.729 -7.709 16.535 1.00 95.50 108 LEU A CA 1
ATOM 889 C C . LEU A 1 108 ? -8.381 -7.646 15.818 1.00 95.50 108 LEU A C 1
ATOM 891 O O . LEU A 1 108 ? -7.851 -6.583 15.506 1.00 95.50 108 LEU A O 1
ATOM 895 N N . VAL A 1 109 ? -7.826 -8.815 15.509 1.00 95.19 109 VAL A N 1
ATOM 896 C CA . VAL A 1 109 ? -6.611 -8.909 14.689 1.00 95.19 109 VAL A CA 1
ATOM 897 C C . VAL A 1 109 ? -6.941 -8.655 13.216 1.00 95.19 109 VAL A C 1
ATOM 899 O O . VAL A 1 109 ? -6.192 -7.985 12.508 1.00 95.19 109 VAL A O 1
ATOM 902 N N . SER A 1 110 ? -8.063 -9.195 12.738 1.00 95.88 110 SER A N 1
ATOM 903 C CA . SER A 1 110 ? -8.461 -9.166 11.327 1.00 95.88 110 SER A CA 1
ATOM 904 C C . SER A 1 110 ? -8.941 -7.803 10.840 1.00 95.88 110 SER A C 1
ATOM 906 O O . SER A 1 110 ? -8.769 -7.512 9.660 1.00 95.88 110 SER A O 1
ATOM 908 N N . ALA A 1 111 ? -9.504 -6.970 11.715 1.00 97.31 111 ALA A N 1
ATOM 909 C CA . ALA A 1 111 ? -10.163 -5.728 11.334 1.00 97.31 111 ALA A CA 1
ATOM 910 C C . ALA A 1 111 ? -9.827 -4.583 12.301 1.00 97.31 111 ALA A C 1
ATOM 912 O O . ALA A 1 111 ? -9.552 -4.847 13.471 1.00 97.31 111 ALA A O 1
ATOM 913 N N . PRO A 1 112 ? -9.835 -3.325 11.826 1.00 98.06 112 PRO A N 1
ATOM 914 C CA . PRO A 1 112 ? -9.666 -2.161 12.683 1.00 98.06 112 PRO A CA 1
ATOM 915 C C . PRO A 1 112 ? -10.898 -1.928 13.563 1.00 98.06 112 PRO A C 1
ATOM 917 O O . PRO A 1 112 ? -12.023 -2.018 13.077 1.00 98.06 112 PRO A O 1
ATOM 920 N N . VAL A 1 113 ? -10.681 -1.599 14.838 1.00 96.50 113 VAL A N 1
ATOM 921 C CA . VAL A 1 113 ? -11.772 -1.406 15.813 1.00 96.50 113 VAL A CA 1
ATOM 922 C C . VAL A 1 113 ? -11.589 -0.126 16.627 1.00 96.50 113 VAL A C 1
ATOM 924 O O . VAL A 1 113 ? -12.449 0.749 16.612 1.00 96.50 113 VAL A O 1
ATOM 927 N N . ASP A 1 114 ? -10.462 0.004 17.323 1.00 96.88 114 ASP A N 1
ATOM 928 C CA . ASP A 1 114 ? -10.189 1.115 18.237 1.00 96.88 114 ASP A CA 1
ATOM 929 C C . ASP A 1 114 ? -9.240 2.138 17.596 1.00 96.88 114 ASP A C 1
ATOM 931 O O . ASP A 1 114 ? -8.172 1.774 17.107 1.00 96.88 114 ASP A O 1
ATOM 935 N N . ILE A 1 115 ? -9.608 3.424 17.593 1.00 97.44 115 ILE A N 1
ATOM 936 C CA . ILE A 1 115 ? -8.822 4.473 16.917 1.00 97.44 115 ILE A CA 1
ATOM 937 C C . ILE A 1 115 ? -7.422 4.606 17.519 1.00 97.44 115 ILE A C 1
ATOM 939 O O . ILE A 1 115 ? -6.457 4.758 16.770 1.00 97.44 115 ILE A O 1
ATOM 943 N N . ASP A 1 116 ? -7.292 4.549 18.844 1.00 97.25 116 ASP A N 1
ATOM 944 C CA . ASP A 1 116 ? -6.001 4.714 19.509 1.00 97.25 116 ASP A CA 1
ATOM 945 C C . ASP A 1 116 ? -5.062 3.555 19.183 1.00 97.25 116 ASP A C 1
ATOM 947 O O . ASP A 1 116 ? -3.884 3.769 18.873 1.00 97.25 116 ASP A O 1
ATOM 951 N N . PHE A 1 117 ? -5.589 2.331 19.192 1.00 97.56 117 PHE A N 1
ATOM 952 C CA . PHE A 1 117 ? -4.838 1.159 18.766 1.00 97.56 117 PHE A CA 1
ATOM 953 C C . PHE A 1 117 ? -4.459 1.230 17.283 1.00 97.56 117 PHE A C 1
ATOM 955 O O . PHE A 1 117 ? -3.310 0.966 16.933 1.00 97.56 117 PHE A O 1
ATOM 962 N N . GLU A 1 118 ? -5.370 1.646 16.401 1.00 98.25 118 GLU A N 1
ATOM 963 C CA . GLU A 1 118 ? -5.066 1.755 14.972 1.00 98.25 118 GLU A CA 1
ATOM 964 C C . GLU A 1 118 ? -4.045 2.859 14.667 1.00 98.25 118 GLU A C 1
ATOM 966 O O . GLU A 1 118 ? -3.185 2.666 13.810 1.00 98.25 118 GLU A O 1
ATOM 971 N N . ILE A 1 119 ? -4.051 3.983 15.391 1.00 98.06 119 ILE A N 1
ATOM 972 C CA . ILE A 1 119 ? -2.981 4.992 15.306 1.00 98.06 119 ILE A CA 1
ATOM 973 C C . ILE A 1 119 ? -1.632 4.365 15.684 1.00 98.06 119 ILE A C 1
ATOM 975 O O . ILE A 1 119 ? -0.626 4.578 14.997 1.00 98.06 119 ILE A O 1
ATOM 979 N N . PHE A 1 120 ? -1.597 3.554 16.743 1.00 97.56 120 PHE A N 1
ATOM 980 C CA . PHE A 1 120 ? -0.386 2.855 17.169 1.00 97.56 120 PHE A CA 1
ATOM 981 C C . PHE A 1 120 ? 0.100 1.835 16.121 1.00 97.56 120 PHE A C 1
ATOM 983 O O . PHE A 1 120 ? 1.273 1.831 15.746 1.00 97.56 120 PHE A O 1
ATOM 990 N N . VAL A 1 121 ? -0.804 1.032 15.561 1.00 98.00 121 VAL A N 1
ATOM 991 C CA . VAL A 1 121 ? -0.502 0.057 14.502 1.00 98.00 121 VAL A CA 1
ATOM 992 C C . VAL A 1 121 ? -0.001 0.744 13.228 1.00 98.00 121 VAL A C 1
ATOM 994 O O . VAL A 1 121 ? 1.035 0.358 12.682 1.00 98.00 121 VAL A O 1
ATOM 997 N N . VAL A 1 122 ? -0.705 1.776 12.754 1.00 98.38 122 VAL A N 1
ATOM 998 C CA . VAL A 1 122 ? -0.361 2.495 11.518 1.00 98.38 122 VAL A CA 1
ATOM 999 C C . VAL A 1 122 ? 0.957 3.250 11.673 1.00 98.38 122 VAL A C 1
ATOM 1001 O O . VAL A 1 122 ? 1.768 3.228 10.749 1.00 98.38 122 VAL A O 1
ATOM 1004 N N . SER A 1 123 ? 1.226 3.859 12.831 1.00 97.81 123 SER A N 1
ATOM 1005 C CA . SER A 1 123 ? 2.512 4.526 13.090 1.00 97.81 123 SER A CA 1
ATOM 1006 C C . SER A 1 123 ? 3.686 3.541 13.129 1.00 97.81 123 SER A C 1
ATOM 1008 O O . SER A 1 123 ? 4.727 3.809 12.525 1.00 97.81 123 SER A O 1
ATOM 1010 N N . CYS A 1 124 ? 3.512 2.362 13.737 1.00 97.62 124 CYS A N 1
ATOM 1011 C CA . CYS A 1 124 ? 4.504 1.286 13.681 1.00 97.62 124 CYS A CA 1
ATOM 1012 C C . CYS A 1 124 ? 4.751 0.826 12.233 1.00 97.62 124 CYS A C 1
ATOM 1014 O O . CYS A 1 124 ? 5.899 0.727 11.793 1.00 97.62 124 CYS A O 1
ATOM 1016 N N . GLY A 1 125 ? 3.679 0.621 11.460 1.00 97.69 125 GLY A N 1
ATOM 1017 C CA . GLY A 1 125 ? 3.765 0.253 10.047 1.00 97.69 125 GLY A CA 1
ATOM 1018 C C . GLY A 1 125 ? 4.461 1.313 9.194 1.00 97.69 125 GLY A C 1
ATOM 1019 O O . GLY A 1 125 ? 5.294 0.974 8.355 1.00 97.69 125 GLY A O 1
ATOM 1020 N N . LEU A 1 126 ? 4.180 2.593 9.439 1.00 97.50 126 LEU A N 1
ATOM 1021 C CA . LEU A 1 126 ? 4.822 3.714 8.758 1.00 97.50 126 LEU A CA 1
ATOM 1022 C C . LEU A 1 126 ? 6.330 3.747 9.035 1.00 97.50 126 LEU A C 1
ATOM 1024 O O . LEU A 1 126 ? 7.121 3.865 8.099 1.00 97.50 126 LEU A O 1
ATOM 1028 N N . ASN A 1 127 ? 6.733 3.577 10.297 1.00 97.06 127 ASN A N 1
ATOM 1029 C CA . ASN A 1 127 ? 8.144 3.510 10.680 1.00 97.06 127 ASN A CA 1
ATOM 1030 C C . ASN A 1 127 ? 8.844 2.304 10.047 1.00 97.06 127 ASN A C 1
ATOM 1032 O O . ASN A 1 127 ? 9.937 2.446 9.503 1.00 97.06 127 ASN A O 1
ATOM 1036 N N . LEU A 1 128 ? 8.193 1.136 10.030 1.00 96.88 128 LEU A N 1
ATOM 1037 C CA . LEU A 1 128 ? 8.714 -0.049 9.352 1.00 96.88 128 LEU A CA 1
ATOM 1038 C C . LEU A 1 128 ? 8.936 0.213 7.855 1.00 96.88 128 LEU A C 1
ATOM 1040 O O . LEU A 1 128 ? 10.007 -0.096 7.336 1.00 96.88 128 LEU A O 1
ATOM 1044 N N . MET A 1 129 ? 7.959 0.804 7.159 1.00 97.25 129 MET A N 1
ATOM 1045 C CA . MET A 1 129 ? 8.085 1.105 5.728 1.00 97.25 129 MET A CA 1
ATOM 1046 C C . MET A 1 129 ? 9.189 2.132 5.455 1.00 97.25 129 MET A C 1
ATOM 1048 O O . MET A 1 129 ? 9.975 1.931 4.531 1.00 97.25 129 MET A O 1
ATOM 1052 N N . ARG A 1 130 ? 9.306 3.187 6.271 1.00 96.25 130 ARG A N 1
ATOM 1053 C CA . ARG A 1 130 ? 10.391 4.180 6.166 1.00 96.25 130 ARG A CA 1
ATOM 1054 C C . ARG A 1 130 ? 11.763 3.545 6.380 1.00 96.25 130 ARG A C 1
ATOM 1056 O O . ARG A 1 130 ? 12.660 3.736 5.563 1.00 96.25 130 ARG A O 1
ATOM 1063 N N . ASN A 1 131 ? 11.902 2.709 7.404 1.00 96.50 131 ASN A N 1
ATOM 1064 C CA . ASN A 1 131 ? 13.140 1.975 7.649 1.00 96.50 131 ASN A CA 1
ATOM 1065 C C . ASN A 1 131 ? 13.477 1.051 6.476 1.00 96.50 131 ASN A C 1
ATOM 1067 O O . ASN A 1 131 ? 14.628 0.998 6.054 1.00 96.50 131 ASN A O 1
ATOM 1071 N N . MET A 1 132 ? 12.486 0.372 5.891 1.00 95.88 132 MET A N 1
ATOM 1072 C CA . MET A 1 132 ? 12.699 -0.444 4.694 1.00 95.88 132 MET A CA 1
ATOM 1073 C C . MET A 1 132 ? 13.138 0.382 3.481 1.00 95.88 132 MET A C 1
ATOM 1075 O O . MET A 1 132 ? 13.977 -0.096 2.726 1.00 95.88 132 MET A O 1
ATOM 1079 N N . VAL A 1 133 ? 12.610 1.594 3.274 1.00 95.75 133 VAL A N 1
ATOM 1080 C CA . VAL A 1 133 ? 13.075 2.490 2.197 1.00 95.75 133 VAL A CA 1
ATOM 1081 C C . VAL A 1 133 ? 14.556 2.822 2.376 1.00 95.75 133 VAL A C 1
ATOM 1083 O O . VAL A 1 133 ? 15.308 2.735 1.409 1.00 95.75 133 VAL A O 1
ATOM 1086 N N . ASN A 1 134 ? 14.968 3.130 3.606 1.00 95.31 134 ASN A N 1
ATOM 1087 C CA . ASN A 1 134 ? 16.320 3.604 3.907 1.00 95.31 134 ASN A CA 1
ATOM 1088 C C . ASN A 1 134 ? 17.369 2.485 3.976 1.00 95.31 134 ASN A C 1
ATOM 1090 O O . ASN A 1 134 ? 18.526 2.718 3.658 1.00 95.31 134 ASN A O 1
ATOM 1094 N N . THR A 1 135 ? 16.987 1.281 4.409 1.00 96.50 135 THR A N 1
ATOM 1095 C CA . THR A 1 135 ? 17.942 0.185 4.676 1.00 96.50 135 THR A CA 1
ATOM 1096 C C . THR A 1 135 ? 18.015 -0.858 3.568 1.00 96.50 135 THR A C 1
ATOM 1098 O O . THR A 1 135 ? 19.007 -1.571 3.463 1.00 96.50 135 THR A O 1
ATOM 1101 N N . LYS A 1 136 ? 16.971 -0.998 2.740 1.00 95.88 136 LYS A N 1
ATOM 1102 C CA . LYS A 1 136 ? 16.899 -2.079 1.743 1.00 95.88 136 LYS A CA 1
ATOM 1103 C C . LYS A 1 136 ? 17.683 -1.794 0.462 1.00 95.88 136 LYS A C 1
ATOM 1105 O O . LYS A 1 136 ? 17.985 -2.733 -0.273 1.00 95.88 136 LYS A O 1
ATOM 1110 N N . PHE A 1 137 ? 17.920 -0.525 0.142 1.00 96.62 137 PHE A N 1
ATOM 1111 C CA . PHE A 1 137 ? 18.525 -0.116 -1.120 1.00 96.62 137 PHE A CA 1
ATOM 1112 C C . PHE A 1 137 ? 19.654 0.876 -0.877 1.00 96.62 137 PHE A C 1
ATOM 1114 O O . PHE A 1 137 ? 19.468 1.844 -0.151 1.00 96.62 137 PHE A O 1
ATOM 1121 N N . ASP A 1 138 ? 20.771 0.679 -1.573 1.00 97.06 138 ASP A N 1
ATOM 1122 C CA . ASP A 1 138 ? 21.952 1.544 -1.437 1.00 97.06 138 ASP A CA 1
ATOM 1123 C C . ASP A 1 138 ? 21.760 2.921 -2.093 1.00 97.06 138 ASP A C 1
ATOM 1125 O O . ASP A 1 138 ? 22.398 3.902 -1.728 1.00 97.06 138 ASP A O 1
ATOM 1129 N N . THR A 1 139 ? 20.878 2.999 -3.091 1.00 97.50 139 THR A N 1
ATOM 1130 C CA . THR A 1 139 ? 20.551 4.232 -3.818 1.00 97.50 139 THR A CA 1
ATOM 1131 C C . THR A 1 139 ? 19.138 4.696 -3.489 1.00 97.50 139 THR A C 1
ATOM 1133 O O . THR A 1 139 ? 18.279 3.893 -3.117 1.00 97.50 139 THR A O 1
ATOM 1136 N N . ASN A 1 140 ? 18.831 5.969 -3.723 1.00 96.88 140 ASN A N 1
ATOM 1137 C CA . ASN A 1 140 ? 17.467 6.490 -3.602 1.00 96.88 140 ASN A CA 1
ATOM 1138 C C . ASN A 1 140 ? 16.652 6.300 -4.907 1.00 96.88 140 ASN A C 1
ATOM 1140 O O . ASN A 1 140 ? 17.143 5.745 -5.896 1.00 96.88 140 ASN A O 1
ATOM 1144 N N . LEU A 1 141 ? 15.364 6.662 -4.903 1.00 97.06 141 LEU A N 1
ATOM 1145 C CA . LEU A 1 141 ? 14.487 6.515 -6.077 1.00 97.06 141 LEU A CA 1
ATOM 1146 C C . LEU A 1 141 ? 14.848 7.496 -7.207 1.00 97.06 141 LEU A C 1
ATOM 1148 O O . LEU A 1 141 ? 14.785 7.134 -8.382 1.00 97.06 141 LEU A O 1
ATOM 1152 N N . GLU A 1 142 ? 15.232 8.724 -6.872 1.00 97.00 142 GLU A N 1
ATOM 1153 C CA . GLU A 1 142 ? 15.552 9.769 -7.850 1.00 97.00 142 GLU A CA 1
ATOM 1154 C C . GLU A 1 142 ? 16.851 9.488 -8.610 1.00 97.00 142 GLU A C 1
ATOM 1156 O O . GLU A 1 142 ? 16.897 9.635 -9.830 1.00 97.00 142 GLU A O 1
ATOM 1161 N N . GLN A 1 143 ? 17.887 9.032 -7.907 1.00 97.50 143 GLN A N 1
ATOM 1162 C CA . GLN A 1 143 ? 19.160 8.578 -8.466 1.00 97.50 143 GLN A CA 1
ATOM 1163 C C . GLN A 1 143 ? 18.922 7.469 -9.486 1.00 97.50 143 GLN A C 1
ATOM 1165 O O . GLN A 1 143 ? 19.423 7.542 -10.604 1.00 97.50 143 GLN A O 1
ATOM 1170 N N . ASP A 1 144 ? 18.092 6.482 -9.143 1.00 98.19 144 ASP A N 1
ATOM 1171 C CA . ASP A 1 144 ? 17.759 5.400 -10.066 1.00 98.19 144 ASP A CA 1
ATOM 1172 C C . ASP A 1 144 ? 17.010 5.898 -11.306 1.00 98.19 144 ASP A C 1
ATOM 1174 O O . ASP A 1 144 ? 17.275 5.439 -12.418 1.00 98.19 144 ASP A O 1
ATOM 1178 N N . ARG A 1 145 ? 16.086 6.851 -11.136 1.00 97.44 145 ARG A N 1
ATOM 1179 C CA . ARG A 1 145 ? 15.365 7.469 -12.257 1.00 97.44 145 ARG A CA 1
ATOM 1180 C C . ARG A 1 145 ? 16.306 8.241 -13.181 1.00 97.44 145 ARG A C 1
ATOM 1182 O O . ARG A 1 145 ? 16.137 8.147 -14.392 1.00 97.44 145 ARG A O 1
ATOM 1189 N N . LYS A 1 146 ? 17.296 8.950 -12.629 1.00 97.94 146 LYS A N 1
ATOM 1190 C CA . LYS A 1 146 ? 18.328 9.670 -13.396 1.00 97.94 146 LYS A CA 1
ATOM 1191 C C . LYS A 1 146 ? 19.298 8.720 -14.105 1.00 97.94 146 LYS A C 1
ATOM 1193 O O . LYS A 1 146 ? 19.712 9.007 -15.222 1.00 97.94 146 LYS A O 1
ATOM 1198 N N . MET A 1 147 ? 19.607 7.577 -13.493 1.00 97.56 147 MET A N 1
ATOM 1199 C CA . MET A 1 147 ? 20.497 6.555 -14.054 1.00 97.56 147 MET A CA 1
ATOM 1200 C C . MET A 1 147 ? 19.854 5.783 -15.216 1.00 97.56 147 MET A C 1
ATOM 1202 O O . MET A 1 147 ? 20.533 5.408 -16.166 1.00 97.56 147 MET A O 1
ATOM 1206 N N . LEU A 1 148 ? 18.538 5.555 -15.178 1.00 97.12 148 LEU A N 1
ATOM 1207 C CA . LEU A 1 148 ? 17.831 4.752 -16.180 1.00 97.12 148 LEU A CA 1
ATOM 1208 C C . LEU A 1 148 ? 18.014 5.207 -17.648 1.00 97.12 148 LEU A C 1
ATOM 1210 O O . LEU A 1 148 ? 18.269 4.336 -18.482 1.00 97.12 148 LEU A O 1
ATOM 1214 N N . PRO A 1 149 ? 17.888 6.502 -18.005 1.00 97.12 149 PRO A N 1
ATOM 1215 C CA . PRO A 1 149 ? 18.105 6.963 -19.379 1.00 97.12 149 PRO A CA 1
ATOM 1216 C C . PRO A 1 149 ? 19.577 6.935 -19.814 1.00 97.12 149 PRO A C 1
ATOM 1218 O O . PRO A 1 149 ? 19.844 6.906 -21.009 1.00 97.12 149 PRO A O 1
ATOM 1221 N N . GLN A 1 150 ? 20.523 6.922 -18.871 1.00 97.12 150 GLN A N 1
ATOM 1222 C CA . GLN A 1 150 ? 21.961 6.914 -19.168 1.00 97.12 150 GLN A CA 1
ATOM 1223 C C . GLN A 1 150 ? 22.451 5.536 -19.649 1.00 97.12 150 GLN A C 1
ATOM 1225 O O . GLN A 1 150 ? 23.528 5.426 -20.223 1.00 97.12 150 GLN A O 1
ATOM 1230 N N . ILE A 1 151 ? 21.663 4.476 -19.437 1.00 96.56 151 ILE A N 1
ATOM 1231 C CA . ILE A 1 151 ? 22.017 3.108 -19.826 1.00 96.56 151 ILE A CA 1
ATOM 1232 C C . ILE A 1 151 ? 21.519 2.836 -21.250 1.00 96.56 151 ILE A C 1
ATOM 1234 O O . ILE A 1 151 ? 20.329 2.567 -21.457 1.00 96.56 151 ILE A O 1
ATOM 1238 N N . GLN A 1 152 ? 22.437 2.865 -22.218 1.00 94.19 152 GLN A N 1
ATOM 1239 C CA . GLN A 1 152 ? 22.142 2.534 -23.616 1.00 94.19 152 GLN A CA 1
ATOM 1240 C C . GLN A 1 152 ? 22.359 1.040 -23.900 1.00 94.19 152 GLN A C 1
ATOM 1242 O O . GLN A 1 152 ? 21.402 0.346 -24.243 1.00 94.19 152 GLN A O 1
ATOM 1247 N N . ASP A 1 153 ? 23.558 0.515 -23.630 1.00 95.19 153 ASP A N 1
ATOM 1248 C CA . ASP A 1 153 ? 23.952 -0.804 -24.157 1.00 95.19 153 ASP A CA 1
ATOM 1249 C C . ASP A 1 153 ? 23.756 -1.971 -23.176 1.00 95.19 153 ASP A C 1
ATOM 1251 O O . ASP A 1 153 ? 23.548 -3.120 -23.575 1.00 95.19 153 ASP A O 1
ATOM 1255 N N . ASN A 1 154 ? 23.760 -1.710 -21.865 1.00 97.06 154 ASN A N 1
ATOM 1256 C CA . ASN A 1 154 ? 23.629 -2.769 -20.862 1.00 97.06 154 ASN A CA 1
ATOM 1257 C C . ASN A 1 154 ? 22.161 -3.053 -20.506 1.00 97.06 154 ASN A C 1
ATOM 1259 O O . ASN A 1 154 ? 21.644 -2.639 -19.462 1.00 97.06 154 ASN A O 1
ATOM 1263 N N . TRP A 1 155 ? 21.477 -3.799 -21.375 1.00 96.38 155 TRP A N 1
ATOM 1264 C CA . TRP A 1 155 ? 20.060 -4.127 -21.196 1.00 96.38 155 TRP A CA 1
ATOM 1265 C C . TRP A 1 155 ? 19.781 -4.919 -19.910 1.00 96.38 155 TRP A C 1
ATOM 1267 O O . TRP A 1 155 ? 18.774 -4.671 -19.250 1.00 96.38 155 TRP A O 1
ATOM 1277 N N . ARG A 1 156 ? 20.676 -5.825 -19.491 1.00 97.56 156 ARG A N 1
ATOM 1278 C CA . ARG A 1 156 ? 20.506 -6.601 -18.247 1.00 97.56 156 ARG A CA 1
ATOM 1279 C C . ARG A 1 156 ? 20.502 -5.690 -17.026 1.00 97.56 156 ARG A C 1
ATOM 1281 O O . ARG A 1 156 ? 19.624 -5.805 -16.170 1.00 97.56 156 ARG A O 1
ATOM 1288 N N . PHE A 1 157 ? 21.443 -4.749 -16.978 1.00 97.69 157 PHE A N 1
ATOM 1289 C CA . PHE A 1 157 ? 21.500 -3.749 -15.918 1.00 97.69 157 PHE A CA 1
ATOM 1290 C C . PHE A 1 157 ? 20.264 -2.844 -15.934 1.00 97.69 157 PHE A C 1
ATOM 1292 O O . PHE A 1 157 ? 19.663 -2.604 -14.887 1.00 97.69 157 PHE A O 1
ATOM 1299 N N . LYS A 1 158 ? 19.803 -2.435 -17.122 1.00 97.88 158 LYS A N 1
ATOM 1300 C CA . LYS A 1 158 ? 18.556 -1.675 -17.285 1.00 97.88 158 LYS A CA 1
ATOM 1301 C C . LYS A 1 158 ? 17.346 -2.412 -16.702 1.00 97.88 158 LYS A C 1
ATOM 1303 O O . LYS A 1 158 ? 16.548 -1.802 -15.994 1.00 97.88 158 LYS A O 1
ATOM 1308 N N . LEU A 1 159 ? 17.214 -3.719 -16.939 1.00 98.12 159 LEU A N 1
ATOM 1309 C CA . LEU A 1 159 ? 16.126 -4.525 -16.370 1.00 98.12 159 LEU A CA 1
ATOM 1310 C C . LEU A 1 159 ? 16.214 -4.635 -14.842 1.00 98.12 159 LEU A C 1
ATOM 1312 O O . LEU A 1 159 ? 15.204 -4.487 -14.149 1.00 98.12 159 LEU A O 1
ATOM 1316 N N . ALA A 1 160 ? 17.415 -4.854 -14.301 1.00 97.94 160 ALA A N 1
ATOM 1317 C CA . ALA A 1 160 ? 17.634 -4.872 -12.856 1.00 97.94 160 ALA A CA 1
ATOM 1318 C C . ALA A 1 160 ? 17.265 -3.521 -12.217 1.00 97.94 160 ALA A C 1
ATOM 1320 O O . ALA A 1 160 ? 16.577 -3.482 -11.193 1.00 97.94 160 ALA A O 1
ATOM 1321 N N . LEU A 1 161 ? 17.639 -2.415 -12.867 1.00 98.12 161 LEU A N 1
ATOM 1322 C CA . LEU A 1 161 ? 17.314 -1.065 -12.422 1.00 98.12 161 LEU A CA 1
ATOM 1323 C C . LEU A 1 161 ? 15.806 -0.796 -12.465 1.00 98.12 161 LEU A C 1
ATOM 1325 O O . LEU A 1 161 ? 15.248 -0.310 -11.484 1.00 98.12 161 LEU A O 1
ATOM 1329 N N . ILE A 1 162 ? 15.112 -1.180 -13.542 1.00 98.12 162 ILE A N 1
ATOM 1330 C CA . ILE A 1 162 ? 13.645 -1.093 -13.617 1.00 98.12 162 ILE A CA 1
ATOM 1331 C C . ILE A 1 162 ? 13.007 -1.893 -12.478 1.00 98.12 162 ILE A C 1
ATOM 1333 O O . ILE A 1 162 ? 12.100 -1.396 -11.807 1.00 98.12 162 ILE A O 1
ATOM 1337 N N . HIS A 1 163 ? 13.479 -3.116 -12.220 1.00 98.12 163 HIS A N 1
ATOM 1338 C CA . HIS A 1 163 ? 12.967 -3.919 -11.116 1.00 98.12 163 HIS A CA 1
ATOM 1339 C C . HIS A 1 163 ? 13.137 -3.197 -9.772 1.00 98.12 163 HIS A C 1
ATOM 1341 O O . HIS A 1 163 ? 12.155 -3.057 -9.039 1.00 98.12 163 HIS A O 1
ATOM 1347 N N . ARG A 1 164 ? 14.331 -2.665 -9.488 1.00 98.00 164 ARG A N 1
ATOM 1348 C CA . ARG A 1 164 ? 14.633 -1.898 -8.269 1.00 98.00 164 ARG A CA 1
ATOM 1349 C C . ARG A 1 164 ? 13.748 -0.657 -8.122 1.00 98.00 164 ARG A C 1
ATOM 1351 O O . ARG A 1 164 ? 13.103 -0.502 -7.086 1.00 98.00 164 ARG A O 1
ATOM 1358 N N . ILE A 1 165 ? 13.630 0.161 -9.172 1.00 98.06 165 ILE A N 1
ATOM 1359 C CA . ILE A 1 165 ? 12.750 1.342 -9.217 1.00 98.06 165 ILE A CA 1
ATOM 1360 C C . ILE A 1 165 ? 11.319 0.949 -8.857 1.00 98.06 165 ILE A C 1
ATOM 1362 O O . ILE A 1 165 ? 10.715 1.555 -7.978 1.00 98.06 165 ILE A O 1
ATOM 1366 N N . THR A 1 166 ? 10.783 -0.106 -9.478 1.00 97.94 166 THR A N 1
ATOM 1367 C CA . THR A 1 166 ? 9.400 -0.523 -9.204 1.00 97.94 166 THR A CA 1
ATOM 1368 C C . THR A 1 166 ? 9.187 -0.995 -7.765 1.00 97.94 166 THR A C 1
ATOM 1370 O O . THR A 1 166 ? 8.097 -0.815 -7.229 1.00 97.94 166 THR A O 1
ATOM 1373 N N . GLN A 1 167 ? 10.196 -1.580 -7.112 1.00 97.88 167 GLN A N 1
ATOM 1374 C CA . GLN A 1 167 ? 10.101 -1.943 -5.695 1.00 97.88 167 GLN A CA 1
ATOM 1375 C C . GLN A 1 167 ? 10.124 -0.710 -4.782 1.00 97.88 167 GLN A C 1
ATOM 1377 O O . GLN A 1 167 ? 9.334 -0.648 -3.840 1.00 97.88 167 GLN A O 1
ATOM 1382 N N . LYS A 1 168 ? 10.990 0.268 -5.072 1.00 98.00 168 LYS A N 1
ATOM 1383 C CA . LYS A 1 168 ? 11.048 1.544 -4.344 1.00 98.00 168 LYS A CA 1
ATOM 1384 C C . LYS A 1 168 ? 9.739 2.317 -4.463 1.00 98.00 168 LYS A C 1
ATOM 1386 O O . LYS A 1 168 ? 9.218 2.777 -3.456 1.00 98.00 168 LYS A O 1
ATOM 1391 N N . GLU A 1 169 ? 9.158 2.385 -5.659 1.00 97.56 169 GLU A N 1
ATOM 1392 C CA . GLU A 1 169 ? 7.851 3.019 -5.881 1.00 97.56 169 GLU A CA 1
ATOM 1393 C C . GLU A 1 169 ? 6.744 2.361 -5.054 1.00 97.56 169 GLU A C 1
ATOM 1395 O O . GLU A 1 169 ? 5.939 3.058 -4.450 1.00 97.56 169 GLU A O 1
ATOM 1400 N N . ILE A 1 170 ? 6.731 1.025 -4.956 1.00 98.00 170 ILE A N 1
ATOM 1401 C CA . ILE A 1 170 ? 5.776 0.324 -4.087 1.00 98.00 170 ILE A CA 1
ATOM 1402 C C . ILE A 1 170 ? 5.949 0.754 -2.625 1.00 98.00 170 ILE A C 1
ATOM 1404 O O . ILE A 1 170 ? 4.946 0.969 -1.952 1.00 98.00 170 ILE A O 1
ATOM 1408 N N . LEU A 1 171 ? 7.182 0.877 -2.124 1.00 97.62 171 LEU A N 1
ATOM 1409 C CA . LEU A 1 171 ? 7.417 1.316 -0.745 1.00 97.62 171 LEU A CA 1
ATOM 1410 C C . LEU A 1 171 ? 6.997 2.770 -0.517 1.00 97.62 171 LEU A C 1
ATOM 1412 O O . LEU A 1 171 ? 6.302 3.034 0.459 1.00 97.62 171 LEU A O 1
ATOM 1416 N N . HIS A 1 172 ? 7.365 3.690 -1.412 1.00 96.75 172 HIS A N 1
ATOM 1417 C CA . HIS A 1 172 ? 6.953 5.094 -1.315 1.00 96.75 172 HIS A CA 1
ATOM 1418 C C . HIS A 1 172 ? 5.424 5.240 -1.338 1.00 96.75 172 HIS A C 1
ATOM 1420 O O . HIS A 1 172 ? 4.874 5.967 -0.513 1.00 96.75 172 HIS A O 1
ATOM 1426 N N . ASP A 1 173 ? 4.725 4.482 -2.189 1.00 96.75 173 ASP A N 1
ATOM 1427 C CA . ASP A 1 173 ? 3.259 4.440 -2.200 1.00 96.75 173 ASP A CA 1
ATOM 1428 C C . ASP A 1 173 ? 2.686 3.945 -0.860 1.00 96.75 173 ASP A C 1
ATOM 1430 O O . ASP A 1 173 ? 1.696 4.492 -0.377 1.00 96.75 173 ASP A O 1
ATOM 1434 N N . GLN A 1 174 ? 3.285 2.918 -0.240 1.00 97.81 174 GLN A N 1
ATOM 1435 C CA . GLN A 1 174 ? 2.838 2.449 1.078 1.00 97.81 174 GLN A CA 1
ATOM 1436 C C . GLN A 1 174 ? 3.074 3.495 2.168 1.00 97.81 174 GLN A C 1
ATOM 1438 O O . GLN A 1 174 ? 2.188 3.707 2.991 1.00 97.81 174 GLN A O 1
ATOM 1443 N N . VAL A 1 175 ? 4.238 4.153 2.173 1.00 96.81 175 VAL A N 1
ATOM 1444 C CA . VAL A 1 175 ? 4.541 5.247 3.110 1.00 96.81 175 VAL A CA 1
ATOM 1445 C C . VAL A 1 175 ? 3.501 6.355 2.966 1.00 96.81 175 VAL A C 1
ATOM 1447 O O . VAL A 1 175 ? 2.921 6.765 3.964 1.00 96.81 175 VAL A O 1
ATOM 1450 N N . SER A 1 176 ? 3.204 6.773 1.732 1.00 95.81 176 SER A N 1
ATOM 1451 C CA . SER A 1 176 ? 2.188 7.789 1.445 1.00 95.81 176 SER A CA 1
ATOM 1452 C C . SER A 1 176 ? 0.805 7.393 1.973 1.00 95.81 176 SER A C 1
ATOM 1454 O O . SER A 1 176 ? 0.204 8.121 2.764 1.00 95.81 176 SER A O 1
ATOM 1456 N N . LEU A 1 177 ? 0.322 6.192 1.633 1.00 97.25 177 LEU A N 1
ATOM 1457 C CA . LEU A 1 177 ? -0.993 5.720 2.076 1.00 97.25 177 LEU A CA 1
ATOM 1458 C C . LEU A 1 177 ? -1.101 5.595 3.602 1.00 97.25 177 LEU A C 1
ATOM 1460 O O . LEU A 1 177 ? -2.140 5.942 4.162 1.00 97.25 177 LEU A O 1
ATOM 1464 N N . LEU A 1 178 ? -0.049 5.118 4.275 1.00 97.75 178 LEU A N 1
ATOM 1465 C CA . LEU A 1 178 ? -0.018 5.013 5.735 1.00 97.75 178 LEU A CA 1
ATOM 1466 C C . LEU A 1 178 ? 0.043 6.391 6.405 1.00 97.75 178 LEU A C 1
ATOM 1468 O O . LEU A 1 178 ? -0.649 6.592 7.399 1.00 97.75 178 LEU A O 1
ATOM 1472 N N . SER A 1 179 ? 0.795 7.350 5.856 1.00 96.06 179 SER A N 1
ATOM 1473 C CA . SER A 1 179 ? 0.817 8.738 6.341 1.00 96.06 179 SER A CA 1
ATOM 1474 C C . SER A 1 179 ? -0.561 9.400 6.242 1.00 96.06 179 SER A C 1
ATOM 1476 O O . SER A 1 179 ? -1.029 10.000 7.210 1.00 96.06 179 SER A O 1
ATOM 1478 N N . ILE A 1 180 ? -1.240 9.255 5.097 1.00 96.56 180 ILE A N 1
ATOM 1479 C CA . ILE A 1 180 ? -2.600 9.781 4.896 1.00 96.56 180 ILE A CA 1
ATOM 1480 C C . ILE A 1 180 ? -3.566 9.131 5.889 1.00 96.56 180 ILE A C 1
ATOM 1482 O O . ILE A 1 180 ? -4.317 9.831 6.568 1.00 96.56 180 ILE A O 1
ATOM 1486 N N . LEU A 1 181 ? -3.528 7.799 6.005 1.00 98.06 181 LEU A N 1
ATOM 1487 C CA . LEU A 1 181 ? -4.376 7.059 6.935 1.00 98.06 181 LEU A CA 1
ATOM 1488 C C . LEU A 1 181 ? -4.152 7.515 8.383 1.00 98.06 181 LEU A C 1
ATOM 1490 O O . LEU A 1 181 ? -5.119 7.788 9.088 1.00 98.06 181 LEU A O 1
ATOM 1494 N N . LEU A 1 182 ? -2.893 7.659 8.804 1.00 97.69 182 LEU A N 1
ATOM 1495 C CA . LEU A 1 182 ? -2.534 8.132 10.139 1.00 97.69 182 LEU A CA 1
ATOM 1496 C C . LEU A 1 182 ? -3.123 9.518 10.420 1.00 97.69 182 LEU A C 1
ATOM 1498 O O . LEU A 1 182 ? -3.720 9.717 11.477 1.00 97.69 182 LEU A O 1
ATOM 1502 N N . ARG A 1 183 ? -3.014 10.458 9.471 1.00 96.56 183 ARG A N 1
ATOM 1503 C CA . ARG A 1 183 ? -3.568 11.809 9.643 1.00 96.56 183 ARG A CA 1
ATOM 1504 C C . ARG A 1 183 ? -5.092 11.796 9.740 1.00 96.56 183 ARG A C 1
ATOM 1506 O O . ARG A 1 183 ? -5.649 12.529 10.552 1.00 96.56 183 ARG A O 1
ATOM 1513 N N . ILE A 1 184 ? -5.769 10.965 8.943 1.00 97.06 184 ILE A N 1
ATOM 1514 C CA . ILE A 1 184 ? -7.226 10.796 9.036 1.00 97.06 184 ILE A CA 1
ATOM 1515 C C . ILE A 1 184 ? -7.599 10.286 10.433 1.00 97.06 184 ILE A C 1
ATOM 1517 O O . ILE A 1 184 ? -8.449 10.891 11.077 1.00 97.06 184 ILE A O 1
ATOM 1521 N N . LEU A 1 185 ? -6.940 9.234 10.929 1.00 97.94 185 LEU A N 1
ATOM 1522 C CA . LEU A 1 185 ? -7.228 8.671 12.254 1.00 97.94 185 LEU A CA 1
ATOM 1523 C C . LEU A 1 185 ? -6.970 9.677 13.385 1.00 97.94 185 LEU A C 1
ATOM 1525 O O . LEU A 1 185 ? -7.781 9.776 14.301 1.00 97.94 185 LEU A O 1
ATOM 1529 N N . GLN A 1 186 ? -5.895 10.466 13.301 1.00 97.25 186 GLN A N 1
ATOM 1530 C CA . GLN A 1 186 ? -5.597 11.531 14.269 1.00 97.25 186 GLN A CA 1
ATOM 1531 C C . GLN A 1 186 ? -6.701 12.590 14.328 1.00 97.25 186 GLN A C 1
ATOM 1533 O O . GLN A 1 186 ? -7.146 12.935 15.415 1.00 97.25 186 GLN A O 1
ATOM 1538 N N . ARG A 1 187 ? -7.208 13.047 13.176 1.00 96.81 187 ARG A N 1
ATOM 1539 C CA . ARG A 1 187 ? -8.339 13.989 13.133 1.00 96.81 187 ARG A CA 1
ATOM 1540 C C . ARG A 1 187 ? -9.577 13.410 13.814 1.00 96.81 187 ARG A C 1
ATOM 1542 O O . ARG A 1 187 ? -10.277 14.118 14.528 1.00 96.81 187 ARG A O 1
ATOM 1549 N N . VAL A 1 188 ? -9.848 12.119 13.611 1.00 97.81 188 VAL A N 1
ATOM 1550 C CA . VAL A 1 188 ? -10.984 11.457 14.271 1.00 97.81 188 VAL A CA 1
ATOM 1551 C C . VAL A 1 188 ? -10.767 11.361 15.780 1.00 97.81 188 VAL A C 1
ATOM 1553 O O . VAL A 1 188 ? -11.691 11.632 16.540 1.00 97.81 188 VAL A O 1
ATOM 1556 N N . LYS A 1 189 ? -9.540 11.062 16.222 1.00 96.94 189 LYS A N 1
ATOM 1557 C CA . LYS A 1 189 ? -9.163 11.100 17.642 1.00 96.94 189 LYS A CA 1
ATOM 1558 C C . LYS A 1 189 ? -9.354 12.489 18.266 1.00 96.94 189 LYS A C 1
ATOM 1560 O O . LYS A 1 189 ? -9.753 12.582 19.419 1.00 96.94 189 LYS A O 1
ATOM 1565 N N . GLU A 1 190 ? -9.120 13.557 17.506 1.00 97.50 190 GLU A N 1
ATOM 1566 C CA . GLU A 1 190 ? -9.367 14.952 17.909 1.00 97.50 190 GLU A CA 1
ATOM 1567 C C . GLU A 1 190 ? -10.870 15.322 17.950 1.00 97.50 190 GLU A C 1
ATOM 1569 O O . GLU A 1 190 ? -11.217 16.473 18.207 1.00 97.50 190 GLU A O 1
ATOM 1574 N N . GLY A 1 191 ? -11.779 14.369 17.708 1.00 97.12 191 GLY A N 1
ATOM 1575 C CA . GLY A 1 191 ? -13.233 14.564 17.768 1.00 97.12 191 GLY A CA 1
ATOM 1576 C C . GLY A 1 191 ? -13.886 14.879 16.420 1.00 97.12 191 GLY A C 1
ATOM 1577 O O . GLY A 1 191 ? -15.094 15.110 16.351 1.00 97.12 191 GLY A O 1
ATOM 1578 N N . MET A 1 192 ? -13.127 14.873 15.321 1.00 97.75 192 MET A N 1
ATOM 1579 C CA . MET A 1 192 ? -13.687 15.083 13.989 1.00 97.75 192 MET A CA 1
ATOM 1580 C C . MET A 1 192 ? -14.511 13.871 13.537 1.00 97.75 192 MET A C 1
ATOM 1582 O O . MET A 1 192 ? -14.064 12.729 13.620 1.00 97.75 192 MET A O 1
ATOM 1586 N N . GLN A 1 193 ? -15.686 14.101 12.948 1.00 97.25 193 GLN A N 1
ATOM 1587 C CA . GLN A 1 193 ? -16.444 13.011 12.328 1.00 97.25 193 GLN A CA 1
ATOM 1588 C C . GLN A 1 193 ? -15.626 12.333 11.217 1.00 97.25 193 GLN A C 1
ATOM 1590 O O . GLN A 1 193 ? -15.075 13.007 10.343 1.00 97.25 193 GLN A O 1
ATOM 1595 N N . LEU A 1 194 ? -15.620 10.996 11.186 1.00 96.69 194 LEU A N 1
ATOM 1596 C CA . LEU A 1 194 ? -14.836 10.204 10.228 1.00 96.69 194 LEU A CA 1
ATOM 1597 C C . LEU A 1 194 ? -15.103 10.584 8.763 1.00 96.69 194 LEU A C 1
ATOM 1599 O O . LEU A 1 194 ? -14.167 10.675 7.973 1.00 96.69 194 LEU A O 1
ATOM 1603 N N . LYS A 1 195 ? -16.363 10.858 8.395 1.00 95.94 195 LYS A N 1
ATOM 1604 C CA . LYS A 1 195 ? -16.724 11.292 7.033 1.00 95.94 195 LYS A CA 1
ATOM 1605 C C . LYS A 1 195 ? -16.058 12.621 6.664 1.00 95.94 195 LYS A C 1
ATOM 1607 O O . LYS A 1 195 ? -15.593 12.773 5.537 1.00 95.94 195 LYS A O 1
ATOM 1612 N N . MET A 1 196 ? -15.993 13.561 7.606 1.00 96.44 196 MET A N 1
ATOM 1613 C CA . MET A 1 196 ? -15.350 14.857 7.399 1.00 96.44 196 MET A CA 1
ATOM 1614 C C . MET A 1 196 ? -13.828 14.705 7.345 1.00 96.44 196 MET A C 1
ATOM 1616 O O . MET A 1 196 ? -13.210 15.159 6.384 1.00 96.44 196 MET A O 1
ATOM 1620 N N . ALA A 1 197 ? -13.238 13.961 8.287 1.00 96.25 197 ALA A N 1
ATOM 1621 C CA . ALA A 1 197 ? -11.805 13.655 8.299 1.00 96.25 197 ALA A CA 1
ATOM 1622 C C . ALA A 1 197 ? -11.344 12.970 7.002 1.00 96.25 197 ALA A C 1
ATOM 1624 O O . ALA A 1 197 ? -10.269 13.283 6.487 1.00 96.25 197 ALA A O 1
ATOM 1625 N N . TYR A 1 198 ? -12.188 12.088 6.451 1.00 94.19 198 TYR A N 1
ATOM 1626 C CA . TYR A 1 198 ? -11.995 11.430 5.163 1.00 94.19 198 TYR A CA 1
ATOM 1627 C C . TYR A 1 198 ? -12.075 12.390 3.975 1.00 94.19 198 TYR A C 1
ATOM 1629 O O . TYR A 1 198 ? -11.396 12.154 2.996 1.00 94.19 198 TYR A O 1
ATOM 1637 N N . CYS A 1 199 ? -12.857 13.466 3.989 1.00 94.00 199 CYS A N 1
ATOM 1638 C CA . CYS A 1 199 ? -12.934 14.356 2.817 1.00 94.00 199 CYS A CA 1
ATOM 1639 C C . CYS A 1 199 ? -11.829 15.423 2.801 1.00 94.00 199 CYS A C 1
ATOM 1641 O O . CYS A 1 199 ? -11.500 15.953 1.743 1.00 94.00 199 CYS A O 1
ATOM 1643 N N . LEU A 1 200 ? -11.237 15.733 3.956 1.00 94.38 200 LEU A N 1
ATOM 1644 C CA . LEU A 1 200 ? -10.205 16.760 4.059 1.00 94.38 200 LEU A CA 1
ATOM 1645 C C . LEU A 1 200 ? -8.888 16.317 3.413 1.00 94.38 200 LEU A C 1
ATOM 1647 O O . LEU A 1 200 ? -8.367 15.231 3.695 1.00 94.38 200 LEU A O 1
ATOM 1651 N N . ARG A 1 201 ? -8.302 17.211 2.612 1.00 94.56 201 ARG A N 1
ATOM 1652 C CA . ARG A 1 201 ? -6.954 17.054 2.051 1.00 94.56 201 ARG A CA 1
ATOM 1653 C C . ARG A 1 201 ? -5.921 16.918 3.171 1.00 94.56 201 ARG A C 1
ATOM 1655 O O . ARG A 1 201 ? -6.015 17.573 4.213 1.00 94.56 201 ARG A O 1
ATOM 1662 N N . VAL A 1 202 ? -4.946 16.041 2.980 1.00 92.56 202 VAL A N 1
ATOM 1663 C CA . VAL A 1 202 ? -3.809 15.852 3.881 1.00 92.56 202 VAL A CA 1
ATOM 1664 C C . VAL A 1 202 ? -2.625 16.624 3.314 1.00 92.56 202 VAL A C 1
ATOM 1666 O O . VAL A 1 202 ? -1.927 16.165 2.417 1.00 92.56 202 VAL A O 1
ATOM 1669 N N . THR A 1 203 ? -2.407 17.827 3.839 1.00 88.25 203 THR A N 1
ATOM 1670 C CA . THR A 1 203 ? -1.191 18.605 3.591 1.00 88.25 203 THR A CA 1
ATOM 1671 C C . THR A 1 203 ? -0.144 18.252 4.642 1.00 88.25 203 THR A C 1
ATOM 1673 O O . THR A 1 203 ? -0.488 18.079 5.812 1.00 88.25 203 THR A O 1
ATOM 1676 N N . GLU A 1 204 ? 1.131 18.158 4.260 1.00 72.69 204 GLU A N 1
ATOM 1677 C CA . GLU A 1 204 ? 2.206 18.064 5.250 1.00 72.69 204 GLU A CA 1
ATOM 1678 C C . GLU A 1 204 ? 2.241 19.355 6.074 1.00 72.69 204 GLU A C 1
ATOM 1680 O O . GLU A 1 204 ? 2.487 20.442 5.546 1.00 72.69 204 GLU A O 1
ATOM 1685 N N . GLU A 1 205 ? 1.978 19.253 7.375 1.00 63.06 205 GLU A N 1
ATOM 1686 C CA . GLU A 1 205 ? 2.201 20.370 8.286 1.00 63.06 205 GLU A CA 1
ATOM 1687 C C . GLU A 1 205 ? 3.705 20.513 8.504 1.00 63.06 205 GLU A C 1
ATOM 1689 O O . GLU A 1 205 ? 4.316 19.782 9.281 1.00 63.06 205 GLU A O 1
ATOM 1694 N N . LYS A 1 206 ? 4.306 21.474 7.801 1.00 54.06 206 LYS A N 1
ATOM 1695 C CA . LYS A 1 206 ? 5.748 21.760 7.792 1.00 54.06 206 LYS A CA 1
ATOM 1696 C C . LYS A 1 206 ? 6.373 22.157 9.149 1.00 54.06 206 LYS A C 1
ATOM 1698 O O . LYS A 1 206 ? 7.498 22.637 9.137 1.00 54.06 206 LYS A O 1
ATOM 1703 N N . GLY A 1 207 ? 5.715 22.022 10.310 1.00 48.53 207 GLY A N 1
ATOM 1704 C CA . GLY A 1 207 ? 6.081 22.898 11.436 1.00 48.53 207 GLY A CA 1
ATOM 1705 C C . GLY A 1 207 ? 6.011 22.453 12.894 1.00 48.53 207 GLY A C 1
ATOM 1706 O O . GLY A 1 207 ? 6.374 23.292 13.710 1.00 48.53 207 GLY A O 1
ATOM 1707 N N . LYS A 1 208 ? 5.569 21.251 13.304 1.00 50.28 208 LYS A N 1
ATOM 1708 C CA . LYS A 1 208 ? 5.362 21.016 14.763 1.00 50.28 208 LYS A CA 1
ATOM 1709 C C . LYS A 1 208 ? 5.858 19.708 15.379 1.00 50.28 208 LYS A C 1
ATOM 1711 O O . LYS A 1 208 ? 5.708 19.526 16.582 1.00 50.28 208 LYS A O 1
ATOM 1716 N N . SER A 1 209 ? 6.533 18.839 14.634 1.00 45.34 209 SER A N 1
ATOM 1717 C CA . SER A 1 209 ? 7.183 17.652 15.218 1.00 45.34 209 SER A CA 1
ATOM 1718 C C . SER A 1 209 ? 8.682 17.680 14.941 1.00 45.34 209 SER A C 1
ATOM 1720 O O . SER A 1 209 ? 9.213 16.923 14.134 1.00 45.34 209 SER A O 1
ATOM 1722 N N . ALA A 1 210 ? 9.353 18.622 15.602 1.00 42.69 210 ALA A N 1
ATOM 1723 C CA . ALA A 1 210 ? 10.801 18.709 15.670 1.00 42.69 210 ALA A CA 1
ATOM 1724 C C . ALA A 1 210 ? 11.342 17.571 16.550 1.00 42.69 210 ALA A C 1
ATOM 1726 O O . ALA A 1 210 ? 11.268 17.663 17.769 1.00 42.69 210 ALA A O 1
ATOM 1727 N N . SER A 1 211 ? 11.861 16.502 15.942 1.00 41.72 211 SER A N 1
ATOM 1728 C CA . SER A 1 211 ? 12.918 15.676 16.564 1.00 41.72 211 SER A CA 1
ATOM 1729 C C . SER A 1 211 ? 13.506 14.586 15.667 1.00 41.72 211 SER A C 1
ATOM 1731 O O . SER A 1 211 ? 14.532 14.029 16.037 1.00 41.72 211 SER A O 1
ATOM 1733 N N . TYR A 1 212 ? 12.957 14.301 14.481 1.00 42.03 212 TYR A N 1
ATOM 1734 C CA . TYR A 1 212 ? 13.621 13.396 13.535 1.00 42.03 212 TYR A CA 1
ATOM 1735 C C . TYR A 1 212 ? 13.980 14.105 12.234 1.00 42.03 212 TYR A C 1
ATOM 1737 O O . TYR A 1 212 ? 13.181 14.269 11.315 1.00 42.03 212 TYR A O 1
ATOM 1745 N N . SER A 1 213 ? 15.229 14.553 12.213 1.00 40.41 213 SER A N 1
ATOM 1746 C CA . SER A 1 213 ? 15.972 15.045 11.069 1.00 40.41 213 SER A CA 1
ATOM 1747 C C . SER A 1 213 ? 16.110 13.955 10.006 1.00 40.41 213 SER A C 1
ATOM 1749 O O . SER A 1 213 ? 16.736 12.926 10.229 1.00 40.41 213 SER A O 1
ATOM 1751 N N . GLN A 1 214 ? 15.585 14.211 8.813 1.00 42.28 214 GLN A N 1
ATOM 1752 C CA . GLN A 1 214 ? 16.405 14.194 7.604 1.00 42.28 214 GLN A CA 1
ATOM 1753 C C . GLN A 1 214 ? 15.618 14.779 6.438 1.00 42.28 214 GLN A C 1
ATOM 1755 O O . GLN A 1 214 ? 14.463 14.439 6.196 1.00 42.28 214 GLN A O 1
ATOM 1760 N N . ALA A 1 215 ? 16.288 15.693 5.745 1.00 43.16 215 ALA A N 1
ATOM 1761 C CA . ALA A 1 215 ? 15.834 16.376 4.554 1.00 43.16 215 ALA A CA 1
ATOM 1762 C C . ALA A 1 215 ? 15.448 15.370 3.461 1.00 43.16 215 ALA A C 1
ATOM 1764 O O . ALA A 1 215 ? 16.284 14.902 2.692 1.00 43.16 215 ALA A O 1
ATOM 1765 N N . GLN A 1 216 ? 14.165 15.048 3.383 1.00 49.75 216 GLN A N 1
ATOM 1766 C CA . GLN A 1 216 ? 13.545 14.579 2.157 1.00 49.75 216 GLN A CA 1
ATOM 1767 C C . GLN A 1 216 ? 12.468 15.598 1.813 1.00 49.75 216 GLN A C 1
ATOM 1769 O O . GLN A 1 216 ? 11.702 16.026 2.675 1.00 49.75 216 GLN A O 1
ATOM 1774 N N . SER A 1 217 ? 12.544 16.074 0.573 1.00 53.12 217 SER A N 1
ATOM 1775 C CA . SER A 1 217 ? 11.688 17.069 -0.068 1.00 53.12 217 SER A CA 1
ATOM 1776 C C . SER A 1 217 ? 10.271 17.091 0.496 1.00 53.12 217 SER A C 1
ATOM 1778 O O . SER A 1 217 ? 9.638 16.041 0.575 1.00 53.12 217 SER A O 1
ATOM 1780 N N . SER A 1 218 ? 9.778 18.288 0.825 1.00 55.44 218 SER A N 1
ATOM 1781 C CA . SER A 1 218 ? 8.389 18.562 1.212 1.00 55.44 218 SER A CA 1
ATOM 1782 C C . SER A 1 218 ? 7.419 18.224 0.076 1.00 55.44 218 SER A C 1
ATOM 1784 O O . SER A 1 218 ? 6.879 19.117 -0.578 1.00 55.44 218 SER A O 1
ATOM 1786 N N . GLN A 1 219 ? 7.256 16.942 -0.220 1.00 65.31 219 GLN A N 1
ATOM 1787 C CA . GLN A 1 219 ? 6.348 16.477 -1.242 1.00 65.31 219 GLN A CA 1
ATOM 1788 C C . GLN A 1 219 ? 5.003 16.255 -0.568 1.00 65.31 219 GLN A C 1
ATOM 1790 O O . GLN A 1 219 ? 4.843 15.386 0.287 1.00 65.31 219 GLN A O 1
ATOM 1795 N N . SER A 1 220 ? 4.041 17.103 -0.928 1.00 77.19 220 SER A N 1
ATOM 1796 C CA . SER A 1 220 ? 2.658 16.919 -0.509 1.00 77.19 220 SER A CA 1
ATOM 1797 C C . SER A 1 220 ? 2.196 15.520 -0.921 1.00 77.19 220 SER A C 1
ATOM 1799 O O . SER A 1 220 ? 2.419 15.108 -2.055 1.00 77.19 220 SER A O 1
ATOM 1801 N N . TYR A 1 221 ? 1.549 14.785 -0.014 1.00 82.69 221 TYR A N 1
ATOM 1802 C CA . TYR A 1 221 ? 0.999 13.462 -0.331 1.00 82.69 221 TYR A CA 1
ATOM 1803 C C . TYR A 1 221 ? -0.143 13.516 -1.358 1.00 82.69 221 TYR A C 1
ATOM 1805 O O . TYR A 1 221 ? -0.490 12.486 -1.935 1.00 82.69 221 TYR A O 1
ATOM 1813 N N . GLU A 1 222 ? -0.755 14.690 -1.535 1.00 88.50 222 GLU A N 1
ATOM 1814 C CA . GLU A 1 222 ? -1.911 14.916 -2.401 1.00 88.50 222 GLU A CA 1
ATOM 1815 C C . GLU A 1 222 ? -1.711 16.257 -3.107 1.00 88.50 222 GLU A C 1
ATOM 1817 O O . GLU A 1 222 ? -1.896 17.301 -2.475 1.00 88.50 222 GLU A O 1
ATOM 1822 N N . GLU A 1 223 ? -1.285 16.254 -4.373 1.00 88.06 223 GLU A N 1
ATOM 1823 C CA . GLU A 1 223 ? -0.950 17.479 -5.115 1.00 88.06 223 GLU A CA 1
ATOM 1824 C C . GLU A 1 223 ? -2.210 18.156 -5.681 1.00 88.06 223 GLU A C 1
ATOM 1826 O O . GLU A 1 223 ? -2.354 19.382 -5.580 1.00 88.06 223 GLU A O 1
ATOM 1831 N N . ASP A 1 224 ? -3.168 17.362 -6.160 1.00 91.19 224 ASP A N 1
ATOM 1832 C CA . ASP A 1 224 ? -4.421 17.813 -6.767 1.00 91.19 224 ASP A CA 1
ATOM 1833 C C . ASP A 1 224 ? -5.668 17.113 -6.178 1.00 91.19 224 ASP A C 1
ATOM 1835 O O . ASP A 1 224 ? -5.605 16.373 -5.191 1.00 91.19 224 ASP A O 1
ATOM 1839 N N . GLY A 1 225 ? -6.847 17.412 -6.737 1.00 90.56 225 GLY A N 1
ATOM 1840 C CA . GLY A 1 225 ? -8.109 16.793 -6.318 1.00 90.56 225 GLY A CA 1
ATOM 1841 C C . GLY A 1 225 ? -8.248 15.323 -6.733 1.00 90.56 225 GLY A C 1
ATOM 1842 O O . GLY A 1 225 ? -8.913 14.552 -6.032 1.00 90.56 225 GLY A O 1
ATOM 1843 N N . ASP A 1 226 ? -7.599 14.918 -7.825 1.00 93.44 226 ASP A N 1
ATOM 1844 C CA . ASP A 1 226 ? -7.644 13.546 -8.330 1.00 93.44 226 ASP A CA 1
ATOM 1845 C C . ASP A 1 226 ? -6.860 12.606 -7.408 1.00 93.44 226 ASP A C 1
ATOM 1847 O O . ASP A 1 226 ? -7.341 11.517 -7.079 1.00 93.44 226 ASP A O 1
ATOM 1851 N N . ASP A 1 227 ? -5.711 13.047 -6.899 1.00 92.69 227 ASP A N 1
ATOM 1852 C CA . ASP A 1 227 ? -4.920 12.337 -5.897 1.00 92.69 227 ASP A CA 1
ATOM 1853 C C . ASP A 1 227 ? -5.721 12.082 -4.624 1.00 92.69 227 ASP A C 1
ATOM 1855 O O . ASP A 1 227 ? -5.745 10.951 -4.120 1.00 92.69 227 ASP A O 1
ATOM 1859 N N . VAL A 1 228 ? -6.426 13.109 -4.127 1.00 94.12 228 VAL A N 1
ATOM 1860 C CA . VAL A 1 228 ? -7.310 12.975 -2.962 1.00 94.12 228 VAL A CA 1
ATOM 1861 C C . VAL A 1 228 ? -8.315 11.863 -3.233 1.00 94.12 228 VAL A C 1
ATOM 1863 O O . VAL A 1 228 ? -8.386 10.895 -2.470 1.00 94.12 228 VAL A O 1
ATOM 1866 N N . PHE A 1 229 ? -9.042 11.940 -4.350 1.00 96.06 229 PHE A N 1
ATOM 1867 C CA . PHE A 1 229 ? -10.039 10.938 -4.719 1.00 96.06 229 PHE A CA 1
ATOM 1868 C C . PHE A 1 229 ? -9.444 9.523 -4.824 1.00 96.06 229 PHE A C 1
ATOM 1870 O O . PHE A 1 229 ? -9.984 8.574 -4.244 1.00 96.06 229 PHE A O 1
ATOM 1877 N N . GLN A 1 230 ? -8.305 9.359 -5.500 1.00 95.31 230 GLN A N 1
ATOM 1878 C CA . GLN A 1 230 ? -7.642 8.062 -5.645 1.00 95.31 230 GLN A CA 1
ATOM 1879 C C . GLN A 1 230 ? -7.215 7.492 -4.290 1.00 95.31 230 GLN A C 1
ATOM 1881 O O . GLN A 1 230 ? -7.481 6.323 -3.996 1.00 95.31 230 GLN A O 1
ATOM 1886 N N . ASN A 1 231 ? -6.604 8.301 -3.427 1.00 95.00 231 ASN A N 1
ATOM 1887 C CA . ASN A 1 231 ? -6.193 7.873 -2.092 1.00 95.00 231 ASN A CA 1
ATOM 1888 C C . ASN A 1 231 ? -7.400 7.505 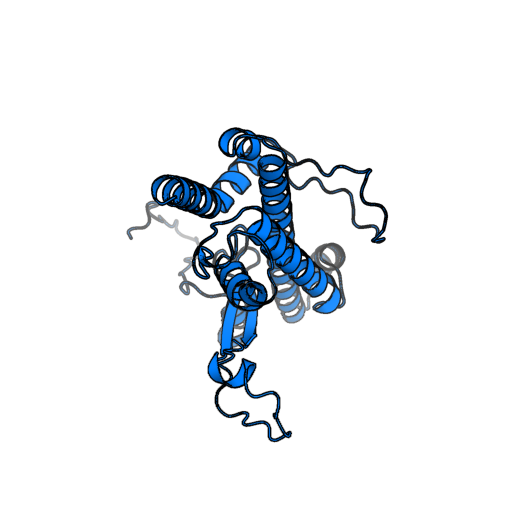-1.224 1.00 95.00 231 ASN A C 1
ATOM 1890 O O . ASN A 1 231 ? -7.393 6.479 -0.541 1.00 95.00 231 ASN A O 1
ATOM 1894 N N . ARG A 1 232 ? -8.490 8.268 -1.323 1.00 95.56 232 ARG A N 1
ATOM 1895 C CA . ARG A 1 232 ? -9.768 7.955 -0.676 1.00 95.56 232 ARG A CA 1
ATOM 1896 C C . ARG A 1 232 ? -10.346 6.624 -1.142 1.00 95.56 232 ARG A C 1
ATOM 1898 O O . ARG A 1 232 ? -10.769 5.829 -0.299 1.00 95.56 232 ARG A O 1
ATOM 1905 N N . MET A 1 233 ? -10.291 6.316 -2.433 1.00 96.94 233 MET A N 1
ATOM 1906 C CA . MET A 1 233 ? -10.718 5.013 -2.950 1.00 96.94 233 MET A CA 1
ATOM 1907 C C . MET A 1 233 ? -9.846 3.863 -2.433 1.00 96.94 233 MET A C 1
ATOM 1909 O O . MET A 1 233 ? -10.368 2.796 -2.105 1.00 96.94 233 MET A O 1
ATOM 1913 N N . ARG A 1 234 ? -8.534 4.083 -2.291 1.00 96.75 234 ARG A N 1
ATOM 1914 C CA . ARG A 1 234 ? -7.582 3.085 -1.769 1.00 96.75 234 ARG A CA 1
ATOM 1915 C C . ARG A 1 234 ? -7.774 2.790 -0.280 1.00 96.75 234 ARG A C 1
ATOM 1917 O O . ARG A 1 234 ? -7.537 1.659 0.135 1.00 96.75 234 ARG A O 1
ATOM 1924 N N . LEU A 1 235 ? -8.202 3.782 0.504 1.00 97.75 235 LEU A N 1
ATOM 1925 C CA . LEU A 1 235 ? -8.432 3.664 1.951 1.00 97.75 235 LEU A CA 1
ATOM 1926 C C . LEU A 1 235 ? -9.884 3.316 2.320 1.00 97.75 235 LEU A C 1
ATOM 1928 O O . LEU A 1 235 ? -10.157 2.958 3.465 1.00 97.75 235 LEU A O 1
ATOM 1932 N N . ARG A 1 236 ? -10.820 3.399 1.363 1.00 97.31 236 ARG A N 1
ATOM 1933 C CA . ARG A 1 236 ? -12.268 3.256 1.590 1.00 97.31 236 ARG A CA 1
ATOM 1934 C C . ARG A 1 236 ? -12.633 2.002 2.376 1.00 97.31 236 ARG A C 1
ATOM 1936 O O . ARG A 1 236 ? -13.406 2.095 3.321 1.00 97.31 236 ARG A O 1
ATOM 1943 N N . ARG A 1 237 ? -12.101 0.842 1.978 1.00 97.50 237 ARG A N 1
ATOM 1944 C CA . ARG A 1 237 ? -12.432 -0.436 2.622 1.00 97.50 237 ARG A CA 1
ATOM 1945 C C . ARG A 1 237 ? -12.044 -0.432 4.098 1.00 97.50 237 ARG A C 1
ATOM 1947 O O . ARG A 1 237 ? -12.880 -0.718 4.942 1.00 97.50 237 ARG A O 1
ATOM 1954 N N . TYR A 1 238 ? -10.808 -0.042 4.387 1.00 98.19 238 TYR A N 1
ATOM 1955 C CA . TYR A 1 238 ? -10.279 0.009 5.744 1.00 98.19 238 TYR A CA 1
ATOM 1956 C C . TYR A 1 238 ? -11.110 0.916 6.659 1.00 98.19 238 TYR A C 1
ATOM 1958 O O . TYR A 1 238 ? -11.486 0.527 7.759 1.00 98.19 238 TYR A O 1
ATOM 1966 N N . LEU A 1 239 ? -11.415 2.131 6.194 1.00 97.88 239 LEU A N 1
ATOM 1967 C CA . LEU A 1 239 ? -12.161 3.111 6.986 1.00 97.88 239 LEU A CA 1
ATOM 1968 C C . LEU A 1 239 ? -13.639 2.733 7.139 1.00 97.88 239 LEU A C 1
ATOM 1970 O O . LEU A 1 239 ? -14.241 3.039 8.164 1.00 97.88 239 LEU A O 1
ATOM 1974 N N . TYR A 1 240 ? -14.217 2.057 6.143 1.00 97.75 240 TYR A N 1
ATOM 1975 C CA . TYR A 1 240 ? -15.559 1.492 6.248 1.00 97.75 240 TYR A CA 1
ATOM 1976 C C . TYR A 1 240 ? -15.623 0.398 7.317 1.00 97.75 240 TYR A C 1
ATOM 1978 O O . TYR A 1 240 ? -16.517 0.432 8.156 1.00 97.75 240 TYR A O 1
ATOM 1986 N N . GLU A 1 241 ? -14.663 -0.534 7.315 1.00 97.75 241 GLU A N 1
ATOM 1987 C CA . GLU A 1 241 ? -14.572 -1.584 8.336 1.00 97.75 241 GLU A CA 1
ATOM 1988 C C . GLU A 1 241 ? -14.407 -0.965 9.731 1.00 97.75 241 GLU A C 1
ATOM 1990 O O . GLU A 1 241 ? -15.172 -1.307 10.628 1.00 97.75 241 GLU A O 1
ATOM 1995 N N . LEU A 1 242 ? -13.511 0.019 9.892 1.00 97.50 242 LEU A N 1
ATOM 1996 C CA . LEU A 1 242 ? -13.334 0.727 11.165 1.00 97.50 242 LEU A CA 1
ATOM 1997 C C . LEU A 1 242 ? -14.654 1.331 11.657 1.00 97.50 242 LEU A C 1
ATOM 1999 O O . LEU A 1 242 ? -15.058 1.084 12.789 1.00 97.50 242 LEU A O 1
ATOM 2003 N N . LYS A 1 243 ? -15.353 2.077 10.792 1.00 97.31 243 LYS A N 1
ATOM 2004 C CA . LYS A 1 243 ? -16.646 2.681 11.131 1.00 97.31 243 LYS A CA 1
ATOM 2005 C C . LYS A 1 243 ? -17.657 1.625 11.590 1.00 97.31 243 LYS A C 1
ATOM 2007 O O . LYS A 1 243 ? -18.295 1.792 12.624 1.00 97.31 243 LYS A O 1
ATOM 2012 N N . HIS A 1 244 ? -17.779 0.545 10.823 1.00 97.06 244 HIS A N 1
ATOM 2013 C CA . HIS A 1 244 ? -18.732 -0.526 11.086 1.00 97.06 244 HIS A CA 1
ATOM 2014 C C . HIS A 1 244 ? -18.486 -1.208 12.442 1.00 97.06 244 HIS A C 1
ATOM 2016 O O . HIS A 1 244 ? -19.424 -1.420 13.214 1.00 97.06 244 HIS A O 1
ATOM 2022 N N . TYR A 1 245 ? -17.227 -1.514 12.770 1.00 96.44 245 TYR A N 1
ATOM 2023 C CA . TYR A 1 245 ? -16.893 -2.141 14.050 1.00 96.44 245 TYR A CA 1
ATOM 2024 C C . TYR A 1 245 ? -17.046 -1.184 15.235 1.00 96.44 245 TYR A C 1
ATOM 2026 O O . TYR A 1 245 ? -17.487 -1.617 16.297 1.00 96.44 245 TYR A O 1
ATOM 2034 N N . GLN A 1 246 ? -16.770 0.111 15.059 1.00 94.88 246 GLN A N 1
ATOM 2035 C CA . GLN A 1 246 ? -17.030 1.110 16.099 1.00 94.88 246 GLN A CA 1
ATOM 2036 C C . GLN A 1 246 ? -18.518 1.228 16.441 1.00 94.88 246 GLN A C 1
ATOM 2038 O O . GLN A 1 246 ? -18.870 1.234 17.616 1.00 94.88 246 GLN A O 1
ATOM 2043 N N . GLU A 1 247 ? -19.392 1.271 15.432 1.00 95.12 247 GLU A N 1
ATOM 2044 C CA . GLU A 1 247 ? -20.848 1.312 15.635 1.00 95.12 247 GLU A CA 1
ATOM 2045 C C . GLU A 1 247 ? -21.342 0.048 16.354 1.00 95.12 247 GLU A C 1
ATOM 2047 O O . GLU A 1 247 ? -22.122 0.125 17.300 1.00 95.12 247 GLU A O 1
ATOM 2052 N N . THR A 1 248 ? -20.813 -1.118 15.975 1.00 93.44 248 THR A N 1
ATOM 2053 C CA . THR A 1 248 ? -21.164 -2.399 16.610 1.00 93.44 248 THR A CA 1
ATOM 2054 C C . THR A 1 248 ? -20.771 -2.433 18.090 1.00 93.44 248 THR A C 1
ATOM 2056 O O . THR A 1 248 ? -21.527 -2.943 18.912 1.00 93.44 248 THR A O 1
ATOM 2059 N N . LEU A 1 249 ? -19.619 -1.862 18.462 1.00 88.38 249 LEU A N 1
ATOM 2060 C CA . LEU A 1 249 ? -19.184 -1.816 19.861 1.00 88.38 249 LEU A CA 1
ATOM 2061 C C . LEU A 1 249 ? -20.054 -0.927 20.752 1.00 88.38 249 LEU A C 1
ATOM 2063 O O . LEU A 1 249 ? -20.160 -1.219 21.942 1.00 88.38 249 LEU A O 1
ATOM 2067 N N . ILE A 1 250 ? -20.647 0.133 20.196 1.00 87.12 250 ILE A N 1
ATOM 2068 C CA . ILE A 1 250 ? -21.536 1.044 20.932 1.00 87.12 250 ILE A CA 1
ATOM 2069 C C . ILE A 1 250 ? -22.852 0.344 21.285 1.00 87.12 250 ILE A C 1
ATOM 2071 O O . ILE A 1 250 ? -23.389 0.578 22.355 1.00 87.12 250 ILE A O 1
ATOM 2075 N N . HIS A 1 251 ? -23.355 -0.542 20.422 1.00 84.31 251 HIS A N 1
ATOM 2076 C CA . HIS A 1 251 ? -24.616 -1.254 20.663 1.00 84.31 251 HIS A CA 1
ATOM 2077 C C . HIS A 1 251 ? -24.515 -2.417 21.659 1.00 84.31 251 HIS A C 1
ATOM 2079 O O . HIS A 1 251 ? -25.541 -2.915 22.114 1.00 84.31 251 HIS A O 1
ATOM 2085 N N . VAL A 1 252 ? -23.300 -2.880 21.960 1.00 76.88 252 VAL A N 1
ATOM 2086 C CA . VAL A 1 252 ? -23.048 -4.013 22.870 1.00 76.88 252 VAL A CA 1
ATOM 2087 C C . VAL A 1 252 ? -22.648 -3.540 24.278 1.00 76.88 252 VAL A C 1
ATOM 2089 O O . VAL A 1 252 ? -22.605 -4.353 25.198 1.00 76.88 252 VAL A O 1
ATOM 2092 N N . ALA A 1 253 ? -22.329 -2.253 24.446 1.00 65.00 253 ALA A N 1
ATOM 2093 C CA . ALA A 1 253 ? -21.991 -1.636 25.731 1.00 65.00 253 ALA A CA 1
ATOM 2094 C C . ALA A 1 253 ? -23.232 -1.019 26.385 1.00 65.00 253 ALA A C 1
ATOM 2096 O O . ALA A 1 253 ? -23.325 -1.125 27.626 1.00 65.00 253 ALA A O 1
#

InterPro domains:
  IPR036464 Rubisco LSMT, substrate-binding domain superfamily [SSF81822] (31-179)
  IPR046341 SET domain superfamily [SSF82199] (8-38)
  IPR050600 SETD3/SETD6 methyltransferase [PTHR13271] (8-186)

Organism: Halteria grandinella (NCBI:txid5974)

Foldseek 3Di:
DPDPDDPDDDVPDDDDDDPPLDAQVRCCVPPVFGDLPRQSHWDKDKDWQDDDDPVVVPPPDDPDDDPVPDRDIDIQIFGFLAARLVQLLSLCSVCLVVDDDPCSVLDDSNAAADLVVSLVSLVVVLVVLVCCQVPVDPDHLVVLVVVLVVDDPCVSVNRVSSSVNNHSNSSVRNNLLSLLVSQLSVVVVVVDDSVVSLQDADQPPPDDDPDDDDDDDRDGSAPDPVSSVSSSVNCVVRSVRHVVNNVVVVVVD

Secondary structure (DSSP, 8-state):
---SS--PPPTTPPP-----S--HHHHHHHHS---TT-TT-EEEEEEEE----GGGGT-----S----TT-EEEEEEEETTB--HHHHHHHHHHHTTT--STTGGG--SSS---HHHHHHHHHHHHHHHHHHHHHH-SS-HHHHHHHGGG-SS-HHHHHHHHHHHHHHHHHHHHHHHHHHHHHHHHHHHTT--HHHHHHS-----TTS-TT---------S--SHHHHHHHHHHHHHHHHHHHHHHHHHHHH-

pLDDT: mean 88.46, std 15.95, range [40.41, 98.38]